Protein AF-A0A535L1F4-F1 (afdb_monomer_lite)

pLDDT: mean 88.16, std 8.14, range [55.38, 98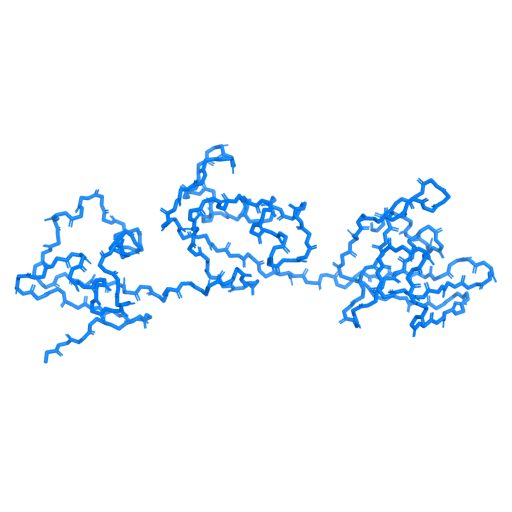.06]

Foldseek 3Di:
DDFLAAQDKDFDAPPDFLLNNCCRHPVGSVLSLLQCVQAVNPDRRDDDGRDITHRHHAWDPAQEAQTKHFDAPPDALLNNCCRHPVGSVCSCVQCVDPVNCVQQPDDSRRDDGSGITHRHHLPQPWDKWFQQAQAFWFKFLDLDPPGDTPGTGHGGDIATARDWDQDDQDPNQRTWGQHPVNIIIQLVRTPCNPD

Sequence (195 aa):
MAQATPGSNYTVQQGDTLSGIAQQAYGDGNQWQVIANANHISDPNVIQTGQVLFIPVLSSASPTPGSNYTVQQGDTLSGIAQKAYGDGNQWQRIYNYPHNKQVIGPDPNHIHPGEVLYIPPITQTNKNCTVTSPIGLNARAAATSQSAKVNSFSPGTVLSFFEVAIGENVQGNPRWGHSSQGYYFWLGGTDHPNG

Structure (mmCIF, N/CA/C/O backbone):
data_AF-A0A535L1F4-F1
#
_entry.id   AF-A0A535L1F4-F1
#
loop_
_atom_site.group_PDB
_atom_site.id
_atom_site.type_symbol
_atom_site.label_atom_id
_atom_site.label_alt_id
_atom_site.label_comp_id
_atom_site.label_asym_id
_atom_site.label_entity_id
_atom_site.label_seq_id
_atom_site.pdbx_PDB_ins_code
_atom_site.Cartn_x
_atom_site.Cartn_y
_atom_site.Cartn_z
_atom_site.occupancy
_atom_site.B_iso_or_equiv
_atom_site.auth_seq_id
_atom_site.auth_comp_id
_atom_site.auth_asym_id
_atom_site.auth_atom_id
_atom_site.pdbx_PDB_model_num
ATOM 1 N N . MET A 1 1 ? -5.009 -10.081 36.881 1.00 55.38 1 MET A N 1
ATOM 2 C CA . MET A 1 1 ? -6.066 -9.490 36.031 1.00 55.38 1 MET A CA 1
ATOM 3 C C . MET A 1 1 ? -5.671 -9.780 34.596 1.00 55.38 1 MET A C 1
ATOM 5 O O . MET A 1 1 ? -4.477 -9.696 34.321 1.00 55.38 1 MET A O 1
ATOM 9 N N . ALA A 1 2 ? -6.591 -10.221 33.736 1.00 67.62 2 ALA A N 1
ATOM 10 C CA . ALA A 1 2 ? -6.258 -10.419 32.325 1.00 67.62 2 ALA A CA 1
ATOM 11 C C . ALA A 1 2 ? -5.814 -9.067 31.748 1.00 67.62 2 ALA A C 1
ATOM 13 O O . ALA A 1 2 ? -6.408 -8.045 32.089 1.00 67.62 2 ALA A O 1
ATOM 14 N N . GLN A 1 3 ? -4.739 -9.035 30.963 1.00 81.31 3 GLN A N 1
ATOM 15 C CA . GLN A 1 3 ? -4.307 -7.806 30.303 1.00 81.31 3 GLN A CA 1
ATOM 16 C C . GLN A 1 3 ? -4.810 -7.782 28.869 1.00 81.31 3 GLN A C 1
ATOM 18 O O . GLN A 1 3 ? -4.759 -8.798 28.179 1.00 81.31 3 GLN A O 1
ATOM 23 N N . ALA A 1 4 ? -5.291 -6.622 28.429 1.00 89.19 4 ALA A N 1
ATOM 24 C CA . ALA A 1 4 ? -5.557 -6.391 27.022 1.00 89.19 4 ALA A CA 1
ATOM 25 C C . ALA A 1 4 ? -4.209 -6.326 26.299 1.00 89.19 4 ALA A C 1
ATOM 27 O O . ALA A 1 4 ? -3.405 -5.432 26.554 1.00 89.19 4 ALA A O 1
ATOM 28 N N . THR A 1 5 ? -3.925 -7.315 25.455 1.00 90.19 5 THR A N 1
ATOM 29 C CA . THR A 1 5 ? -2.664 -7.410 24.714 1.00 90.19 5 THR A CA 1
ATOM 30 C C . THR A 1 5 ? -2.969 -7.466 23.221 1.00 90.19 5 THR A C 1
ATOM 32 O O . THR A 1 5 ? -3.808 -8.275 22.817 1.00 90.19 5 THR A O 1
ATOM 35 N N . PRO A 1 6 ? -2.304 -6.642 22.394 1.00 88.25 6 PRO A N 1
ATOM 36 C CA . PRO A 1 6 ? -2.474 -6.690 20.948 1.00 88.25 6 PRO A CA 1
ATOM 37 C C . PRO A 1 6 ? -2.226 -8.099 20.386 1.00 88.25 6 PRO A C 1
ATOM 39 O O . PRO A 1 6 ? -1.276 -8.779 20.772 1.00 88.25 6 PRO A O 1
ATOM 42 N N . GLY A 1 7 ? -3.084 -8.538 19.469 1.00 84.50 7 GLY A N 1
ATOM 43 C CA . GLY A 1 7 ? -3.057 -9.867 18.853 1.00 84.50 7 GLY A CA 1
ATOM 44 C C . GLY A 1 7 ? -3.702 -10.983 19.680 1.00 84.50 7 GLY A C 1
ATOM 45 O O . GLY A 1 7 ? -3.540 -12.149 19.329 1.00 84.50 7 GLY A O 1
ATOM 46 N N . SER A 1 8 ? -4.410 -10.662 20.766 1.00 91.12 8 SER A N 1
ATOM 47 C CA . SER A 1 8 ? -5.000 -11.651 21.679 1.00 91.12 8 SER A CA 1
ATOM 48 C C . SER A 1 8 ? -6.475 -11.373 21.964 1.00 91.12 8 SER A C 1
ATOM 50 O O . SER A 1 8 ? -6.945 -10.245 21.847 1.00 91.12 8 SER A O 1
ATOM 52 N N . ASN A 1 9 ? -7.209 -12.409 22.375 1.00 93.50 9 ASN A N 1
ATOM 53 C CA . ASN A 1 9 ? -8.563 -12.246 22.895 1.00 93.50 9 ASN A CA 1
ATOM 54 C C . ASN A 1 9 ? -8.526 -11.750 24.345 1.00 93.50 9 ASN A C 1
ATOM 56 O O . ASN A 1 9 ? -7.728 -12.225 25.154 1.00 93.50 9 ASN A O 1
ATOM 60 N N . TYR A 1 10 ? -9.429 -10.838 24.674 1.00 95.44 10 TYR A N 1
ATOM 61 C CA . TYR A 1 10 ? -9.587 -10.225 25.981 1.00 95.44 10 TYR A CA 1
ATOM 62 C C . TYR A 1 10 ? -11.027 -10.376 26.464 1.00 95.44 10 TYR A C 1
ATOM 64 O O . TYR A 1 10 ? -11.964 -10.056 25.738 1.00 95.44 10 TYR A O 1
ATOM 72 N N . THR A 1 11 ? -11.212 -10.848 27.694 1.00 95.62 11 THR A N 1
ATOM 73 C CA . THR A 1 11 ? -12.536 -10.930 28.317 1.00 95.62 11 THR A CA 1
ATOM 74 C C . THR A 1 11 ? -12.807 -9.658 29.108 1.00 95.62 11 THR A C 1
ATOM 76 O O . THR A 1 11 ? -12.112 -9.394 30.088 1.00 95.62 11 THR A O 1
ATOM 79 N N . VAL A 1 12 ? -13.839 -8.918 28.705 1.00 94.56 12 VAL A N 1
ATOM 80 C CA . VAL A 1 12 ? -14.287 -7.670 29.336 1.00 94.56 12 VAL A CA 1
ATOM 81 C C . VAL A 1 12 ? -14.568 -7.897 30.821 1.00 94.56 12 VAL A C 1
ATOM 83 O O . VAL A 1 12 ? -15.318 -8.803 31.202 1.00 94.56 12 VAL A O 1
ATOM 86 N N . GLN A 1 13 ? -13.966 -7.066 31.661 1.00 93.31 13 GLN A N 1
ATOM 87 C CA . GLN A 1 13 ? -14.118 -7.055 33.108 1.00 93.31 13 GLN A CA 1
ATOM 88 C C . GLN A 1 13 ? -15.115 -5.976 33.552 1.00 93.31 13 GLN A C 1
ATOM 90 O O . GLN A 1 13 ? -15.512 -5.089 32.795 1.00 93.31 13 GLN A O 1
ATOM 95 N N . GLN A 1 14 ? -15.562 -6.062 34.806 1.00 92.38 14 GLN A N 1
ATOM 96 C CA . GLN A 1 14 ? -16.494 -5.084 35.359 1.00 92.38 14 GLN A CA 1
ATOM 97 C C . GLN A 1 14 ? -15.851 -3.690 35.401 1.00 92.38 14 GLN A C 1
ATOM 99 O O . GLN A 1 14 ? -14.837 -3.498 36.066 1.00 92.38 14 GLN A O 1
ATOM 104 N N . GLY A 1 15 ? -16.496 -2.718 34.750 1.00 89.56 15 GLY A N 1
ATOM 105 C CA . GLY A 1 15 ? -16.037 -1.325 34.698 1.00 89.56 15 GLY A CA 1
ATOM 106 C C . GLY A 1 15 ? -15.149 -0.990 33.497 1.00 89.56 15 GLY A C 1
ATOM 107 O O . GLY A 1 15 ? -14.750 0.166 33.359 1.00 89.56 15 GLY A O 1
ATOM 108 N N . ASP A 1 16 ? -14.870 -1.957 32.623 1.00 92.81 16 ASP A N 1
ATOM 109 C CA . ASP A 1 16 ? -14.128 -1.702 31.395 1.00 92.81 16 ASP A CA 1
ATOM 110 C C . ASP A 1 16 ? -14.903 -0.813 30.421 1.00 92.81 16 ASP A C 1
ATOM 112 O O . ASP A 1 16 ? -16.129 -0.841 30.316 1.00 92.81 16 ASP A O 1
ATOM 116 N N . THR A 1 17 ? -14.136 -0.062 29.640 1.00 93.44 17 THR A N 1
ATOM 117 C CA . THR A 1 17 ? -14.601 0.685 28.470 1.00 93.44 17 THR A CA 1
ATOM 118 C C . THR A 1 17 ? -13.686 0.349 27.299 1.00 93.44 17 THR A C 1
ATOM 120 O O . THR A 1 17 ? -12.516 0.024 27.508 1.00 93.44 17 THR A O 1
ATOM 123 N N . LEU A 1 18 ? -14.165 0.457 26.055 1.00 91.81 18 LEU A N 1
ATOM 124 C CA . LEU A 1 18 ? -13.303 0.219 24.889 1.00 91.81 18 LEU A CA 1
ATOM 125 C C . LEU A 1 18 ? -12.084 1.154 24.867 1.00 91.81 18 LEU A C 1
ATOM 127 O O . LEU A 1 18 ? -11.001 0.729 24.473 1.00 91.81 18 LEU A O 1
ATOM 131 N N . SER A 1 19 ? -12.234 2.399 25.327 1.00 92.50 19 SER A N 1
ATOM 132 C CA . SER A 1 19 ? -11.128 3.354 25.467 1.00 92.50 19 SER A CA 1
ATOM 133 C C . SER A 1 19 ? -10.155 2.977 26.579 1.00 92.50 19 SER A C 1
ATOM 135 O O . SER A 1 19 ? -8.950 3.085 26.375 1.00 92.50 19 SER A O 1
ATOM 137 N N . GLY A 1 20 ? -10.632 2.466 27.716 1.00 94.00 20 GLY A N 1
ATOM 138 C CA . GLY A 1 20 ? -9.765 1.923 28.766 1.00 94.00 20 GLY A CA 1
ATOM 139 C C . GLY A 1 20 ? -8.969 0.703 28.294 1.00 94.00 20 GLY A C 1
ATOM 140 O O . GLY A 1 20 ? -7.757 0.633 28.500 1.00 94.00 20 GLY A O 1
ATOM 141 N N . ILE A 1 21 ? -9.627 -0.214 27.583 1.00 94.00 21 ILE A N 1
ATOM 142 C CA . ILE A 1 21 ? -8.992 -1.402 26.997 1.00 94.00 21 ILE A CA 1
ATOM 143 C C . ILE A 1 21 ? -7.967 -0.987 25.930 1.00 94.00 21 ILE A C 1
ATOM 145 O O . ILE A 1 21 ? -6.850 -1.500 25.923 1.00 94.00 21 ILE A O 1
ATOM 149 N N . ALA A 1 22 ? -8.295 -0.026 25.062 1.00 91.19 22 ALA A N 1
ATOM 150 C CA . ALA A 1 22 ? -7.365 0.517 24.070 1.00 91.19 22 ALA A CA 1
ATOM 151 C C . ALA A 1 22 ? -6.163 1.213 24.718 1.00 91.19 22 ALA A C 1
ATOM 153 O O . ALA A 1 22 ? -5.024 0.976 24.322 1.00 91.19 22 ALA A O 1
ATOM 154 N N . GLN A 1 23 ? -6.393 2.010 25.762 1.00 92.38 23 GLN A N 1
ATOM 155 C CA . GLN A 1 23 ? -5.327 2.649 26.528 1.00 92.38 23 GLN A CA 1
ATOM 156 C C . GLN A 1 23 ? -4.383 1.606 27.135 1.00 92.38 23 GLN A C 1
ATOM 158 O O . GLN A 1 23 ? -3.169 1.799 27.120 1.00 92.38 23 GLN A O 1
ATOM 163 N N . GLN A 1 24 ? -4.923 0.495 27.638 1.00 93.88 24 GLN A N 1
ATOM 164 C CA . GLN A 1 24 ? -4.128 -0.599 28.186 1.00 93.88 24 GLN A CA 1
ATOM 165 C C . GLN A 1 24 ? -3.346 -1.353 27.103 1.00 93.88 24 GLN A C 1
ATOM 167 O O . GLN A 1 24 ? -2.162 -1.625 27.291 1.00 93.88 24 GLN A O 1
ATOM 172 N N . ALA A 1 25 ? -3.994 -1.696 25.989 1.00 91.38 25 ALA A N 1
ATOM 173 C CA . ALA A 1 25 ? -3.389 -2.501 24.932 1.00 91.38 25 ALA A CA 1
ATOM 174 C C . ALA A 1 25 ? -2.360 -1.725 24.105 1.00 91.38 25 ALA A C 1
ATOM 176 O O . ALA A 1 25 ? -1.362 -2.292 23.662 1.00 91.38 25 ALA A O 1
ATOM 177 N N . TYR A 1 26 ? -2.613 -0.438 23.875 1.00 85.12 26 TYR A N 1
ATOM 178 C CA . TYR A 1 26 ? -1.906 0.354 22.872 1.00 85.12 26 TYR A CA 1
ATOM 179 C C . TYR A 1 26 ? -1.214 1.595 23.428 1.00 85.12 26 TYR A C 1
ATOM 181 O O . TYR A 1 26 ? -0.446 2.233 22.712 1.00 85.12 26 TYR A O 1
ATOM 189 N N . GLY A 1 27 ? -1.495 1.975 24.675 1.00 84.12 27 GLY A N 1
ATOM 190 C CA . GLY A 1 27 ? -1.025 3.241 25.234 1.00 84.12 27 GLY A CA 1
ATOM 191 C C . GLY A 1 27 ? -1.796 4.472 24.740 1.00 84.12 27 GLY A C 1
ATOM 192 O O . GLY A 1 27 ? -1.441 5.581 25.132 1.00 84.12 27 GLY A O 1
ATOM 193 N N . ASP A 1 28 ? -2.856 4.296 23.943 1.00 82.00 28 ASP A N 1
ATOM 194 C CA . ASP A 1 28 ? -3.709 5.375 23.430 1.00 82.00 28 ASP A CA 1
ATOM 195 C C . ASP A 1 28 ? -5.188 4.963 23.454 1.00 82.00 28 ASP A C 1
ATOM 197 O O . ASP A 1 28 ? -5.644 4.132 22.664 1.00 82.00 28 ASP A O 1
ATOM 201 N N . GLY A 1 29 ? -5.953 5.563 24.365 1.00 85.69 29 GLY A N 1
ATOM 202 C CA . GLY A 1 29 ? -7.385 5.318 24.508 1.00 85.69 29 GLY A CA 1
ATOM 203 C C . GLY A 1 29 ? -8.222 5.737 23.300 1.00 85.69 29 GLY A C 1
ATOM 204 O O . GLY A 1 29 ? -9.341 5.248 23.164 1.00 85.69 29 GLY A O 1
ATOM 205 N N . ASN A 1 30 ? -7.701 6.577 22.396 1.00 82.62 30 ASN A N 1
ATOM 206 C CA . ASN A 1 30 ? -8.401 6.948 21.161 1.00 82.62 30 ASN A CA 1
ATOM 207 C C . ASN A 1 30 ? -8.452 5.798 20.148 1.00 82.62 30 ASN A C 1
ATOM 209 O O . ASN A 1 30 ? -9.304 5.797 19.269 1.00 82.62 30 ASN A O 1
ATOM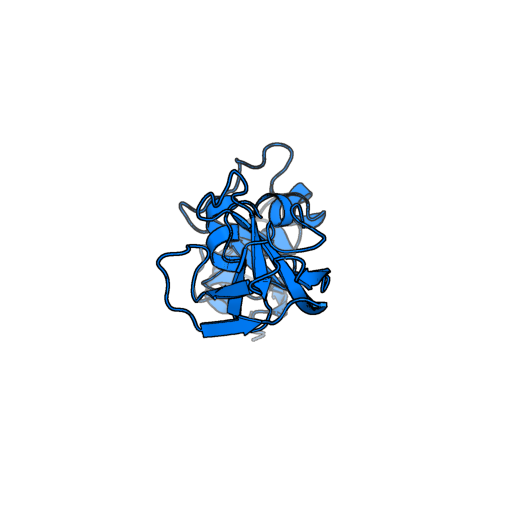 213 N N . GLN A 1 31 ? -7.624 4.766 20.315 1.00 84.62 31 GLN A N 1
ATOM 214 C CA . GLN A 1 31 ? -7.606 3.578 19.454 1.00 84.62 31 GLN A CA 1
ATOM 215 C C . GLN A 1 31 ? -8.754 2.594 19.750 1.00 84.62 31 GLN A C 1
ATOM 217 O O . GLN A 1 31 ? -8.764 1.463 19.261 1.00 84.62 31 GLN A O 1
ATOM 222 N N . TRP A 1 32 ? -9.745 3.003 20.545 1.00 88.25 32 TRP A N 1
ATOM 223 C CA . TRP A 1 32 ? -10.928 2.197 20.854 1.00 88.25 32 TRP A CA 1
ATOM 224 C C . TRP A 1 32 ? -11.705 1.788 19.598 1.00 88.25 32 TRP A C 1
ATOM 226 O O . TRP A 1 32 ? -12.260 0.690 19.555 1.00 88.25 32 TRP A O 1
ATOM 236 N N . GLN A 1 33 ? -11.695 2.629 18.558 1.00 84.00 33 GLN A N 1
ATOM 237 C CA . GLN A 1 33 ? -12.358 2.370 17.273 1.00 84.00 33 GLN A CA 1
ATOM 238 C C . GLN A 1 33 ? -11.790 1.128 16.586 1.00 84.00 33 GLN A C 1
ATOM 240 O O . GLN A 1 33 ? -12.532 0.356 15.987 1.00 84.00 33 GLN A O 1
ATOM 245 N N . VAL A 1 34 ? -10.484 0.892 16.729 1.00 82.69 34 VAL A N 1
ATOM 246 C CA . VAL A 1 34 ? -9.804 -0.279 16.166 1.00 82.69 34 VAL A CA 1
ATOM 247 C C . VAL A 1 34 ? -10.363 -1.560 16.792 1.00 82.69 34 VAL A C 1
ATOM 249 O O . VAL A 1 34 ? -10.652 -2.525 16.086 1.00 82.69 34 VAL A O 1
ATOM 252 N N . ILE A 1 35 ? -10.584 -1.554 18.111 1.00 87.81 35 ILE A N 1
ATOM 253 C CA . ILE A 1 35 ? -11.188 -2.682 18.834 1.00 87.81 35 ILE A CA 1
ATOM 254 C C . ILE A 1 35 ? -12.663 -2.829 18.4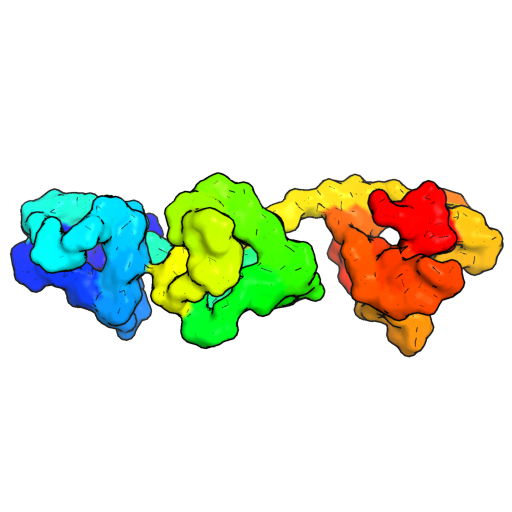49 1.00 87.81 35 ILE A C 1
ATOM 256 O O . ILE A 1 35 ? -13.105 -3.943 18.173 1.00 87.81 35 ILE A O 1
ATOM 260 N N . ALA A 1 36 ? -13.420 -1.729 18.392 1.00 88.38 36 ALA A N 1
ATOM 261 C CA . ALA A 1 36 ? -14.835 -1.757 18.022 1.00 88.38 36 ALA A CA 1
ATOM 262 C C . ALA A 1 36 ? -15.045 -2.372 16.630 1.00 88.38 36 ALA A C 1
ATOM 264 O O . ALA A 1 36 ? -15.815 -3.321 16.479 1.00 88.38 36 ALA A O 1
ATOM 265 N N . ASN A 1 37 ? -14.292 -1.892 15.638 1.00 81.94 37 ASN A N 1
ATOM 266 C CA . ASN A 1 37 ? -14.368 -2.347 14.253 1.00 81.94 37 ASN A CA 1
ATOM 267 C C . ASN A 1 37 ? -13.981 -3.823 14.116 1.00 81.94 37 ASN A C 1
ATOM 269 O O . ASN A 1 37 ? -14.701 -4.588 13.476 1.00 81.94 37 ASN A O 1
ATOM 273 N N . ALA A 1 38 ? -12.887 -4.242 14.764 1.00 82.62 38 ALA A N 1
ATOM 274 C CA . ALA A 1 38 ? -12.421 -5.629 14.725 1.00 82.62 38 ALA A CA 1
ATOM 275 C C . ALA A 1 38 ? -13.412 -6.625 15.352 1.00 82.62 38 ALA A C 1
ATOM 277 O O . ALA A 1 38 ? -13.375 -7.808 15.026 1.00 82.62 38 ALA A O 1
ATOM 278 N N . ASN A 1 39 ? -14.296 -6.151 16.234 1.00 87.44 39 ASN A N 1
ATOM 279 C CA . ASN A 1 39 ? -15.301 -6.965 16.921 1.00 87.44 39 ASN A CA 1
ATOM 280 C C . ASN A 1 39 ? -16.735 -6.686 16.452 1.00 87.44 39 ASN A C 1
ATOM 282 O O . ASN A 1 39 ? -17.678 -7.158 17.084 1.00 87.44 39 ASN A O 1
ATOM 286 N N . HIS A 1 40 ? -16.909 -5.926 15.365 1.00 83.69 40 HIS A N 1
ATOM 287 C CA . HIS A 1 40 ? -18.217 -5.550 14.817 1.00 83.69 40 HIS A CA 1
ATOM 288 C C . HIS A 1 40 ? -19.156 -4.886 15.843 1.00 83.69 40 HIS A C 1
ATOM 290 O O . HIS A 1 40 ? -20.367 -5.108 15.837 1.00 83.69 40 HIS A O 1
ATOM 296 N N . ILE A 1 41 ? -18.603 -4.060 16.732 1.00 85.06 41 ILE A N 1
ATOM 297 C CA . ILE A 1 41 ? -19.363 -3.343 17.759 1.00 85.06 41 ILE A CA 1
ATOM 298 C C . ILE A 1 41 ? -19.857 -2.022 17.175 1.00 85.06 41 ILE A C 1
ATOM 300 O O . ILE A 1 41 ? -19.068 -1.116 16.917 1.00 85.06 41 ILE A O 1
ATOM 304 N N . SER A 1 42 ? -21.170 -1.915 16.974 1.00 76.25 42 SER A N 1
ATOM 305 C CA . SER A 1 42 ? -21.803 -0.716 16.407 1.00 76.25 42 SER A CA 1
ATOM 306 C C . SER A 1 42 ? -21.993 0.410 17.428 1.00 76.25 42 SER A C 1
ATOM 308 O O . SER A 1 42 ? -21.911 1.577 17.058 1.00 76.25 42 SER A O 1
ATOM 310 N N . ASP A 1 43 ? -22.236 0.071 18.699 1.00 78.62 43 ASP A N 1
ATOM 311 C CA . ASP A 1 43 ? -22.313 1.039 19.797 1.00 78.62 43 ASP A CA 1
ATOM 312 C C . ASP A 1 43 ? -21.165 0.797 20.794 1.00 78.62 43 ASP A C 1
ATOM 314 O O . ASP A 1 43 ? -21.179 -0.196 21.530 1.00 78.62 43 ASP A O 1
ATOM 318 N N . PRO A 1 44 ? -20.153 1.680 20.836 1.00 65.00 44 PRO A N 1
ATOM 319 C CA . PRO A 1 44 ? -18.971 1.501 21.672 1.00 65.00 44 PRO A CA 1
ATOM 320 C C . PRO A 1 44 ? -19.239 1.602 23.177 1.00 65.00 44 PRO A C 1
ATOM 322 O O . PRO A 1 44 ? -18.382 1.206 23.970 1.00 65.00 44 PRO A O 1
ATOM 325 N N . ASN A 1 45 ? -20.412 2.098 23.585 1.00 76.38 45 ASN A N 1
ATOM 326 C CA . ASN A 1 45 ? -20.800 2.171 24.993 1.00 76.38 45 ASN A CA 1
ATOM 327 C C . ASN A 1 45 ? -21.411 0.860 25.518 1.00 76.38 45 ASN A C 1
ATOM 329 O O . ASN A 1 45 ? -21.767 0.784 26.692 1.00 76.38 45 ASN A O 1
ATOM 333 N N . VAL A 1 46 ? -21.549 -0.168 24.671 1.00 75.81 46 VAL A N 1
ATOM 334 C CA . VAL A 1 46 ? -22.331 -1.381 24.968 1.00 75.81 46 VAL A CA 1
ATOM 335 C C . VAL A 1 46 ? -21.447 -2.633 24.987 1.00 75.81 46 VAL A C 1
ATOM 337 O O . VAL A 1 46 ? -21.825 -3.683 24.473 1.00 75.81 46 VAL A O 1
ATOM 340 N N . ILE A 1 47 ? -20.257 -2.554 25.590 1.00 87.50 47 ILE A N 1
ATOM 341 C CA . ILE A 1 47 ? -19.517 -3.777 25.938 1.00 87.50 47 ILE A CA 1
ATOM 342 C C . ILE A 1 47 ? -20.040 -4.354 27.254 1.00 87.50 47 ILE A C 1
ATOM 344 O O . ILE A 1 47 ? -20.308 -3.620 28.205 1.00 87.50 47 ILE A O 1
ATOM 348 N N . GLN A 1 48 ? -20.216 -5.673 27.309 1.00 89.81 48 GLN A N 1
ATOM 349 C CA . GLN A 1 48 ? -20.760 -6.360 28.483 1.00 89.81 48 GLN A CA 1
ATOM 350 C C . GLN A 1 48 ? -19.674 -7.142 29.215 1.00 89.81 48 GLN A C 1
ATOM 352 O O . GLN A 1 48 ? -18.843 -7.798 28.590 1.00 89.81 48 GLN A O 1
ATOM 357 N N . THR A 1 49 ? -19.706 -7.134 30.548 1.00 92.38 49 THR A N 1
ATOM 358 C CA . THR A 1 49 ? -18.828 -7.981 31.367 1.00 92.38 49 THR A CA 1
ATOM 359 C C . THR A 1 49 ? -18.934 -9.443 30.926 1.00 92.38 49 THR A C 1
ATOM 361 O O . THR A 1 49 ? -20.032 -9.988 30.825 1.00 92.38 49 THR A O 1
ATOM 364 N N . GLY A 1 50 ? -17.794 -10.088 30.679 1.00 91.44 50 GLY A N 1
ATOM 365 C CA . GLY A 1 50 ? -17.715 -11.461 30.173 1.00 91.44 50 GLY A CA 1
ATOM 366 C C . GLY A 1 50 ? -17.694 -11.584 28.645 1.00 91.44 50 GLY A C 1
ATOM 367 O O . GLY A 1 50 ? -17.397 -12.666 28.141 1.00 91.44 50 GLY A O 1
ATOM 368 N N . GLN A 1 51 ? -17.946 -10.504 27.900 1.00 93.31 51 GLN A N 1
ATOM 369 C CA . GLN A 1 51 ? -17.780 -10.479 26.446 1.00 93.31 51 GLN A CA 1
ATOM 370 C C . GLN A 1 51 ? -16.309 -10.695 26.078 1.00 93.31 51 GLN A C 1
ATOM 372 O O . GLN A 1 51 ? -15.417 -10.108 26.686 1.00 93.31 51 GLN A O 1
ATOM 377 N N . VAL A 1 52 ? -16.049 -11.527 25.070 1.00 93.88 52 VAL A N 1
ATOM 378 C CA . VAL A 1 52 ? -14.697 -11.736 24.540 1.00 93.88 52 VAL A CA 1
ATOM 379 C C . VAL A 1 52 ? -14.495 -10.825 23.335 1.00 93.88 52 VAL A C 1
ATOM 381 O O . VAL A 1 52 ? -15.258 -10.893 22.375 1.00 93.88 52 VAL A O 1
ATOM 384 N N . LEU A 1 53 ? -13.468 -9.984 23.399 1.00 93.75 53 LEU A N 1
ATOM 385 C CA . LEU A 1 53 ? -13.047 -9.072 22.345 1.00 93.75 53 LEU A CA 1
ATOM 386 C C . LEU A 1 53 ? -11.705 -9.525 21.784 1.00 93.75 53 LEU A C 1
ATOM 388 O O . LEU A 1 53 ? -10.757 -9.733 22.536 1.00 93.75 53 LEU A O 1
ATOM 392 N N . PHE A 1 54 ? -11.585 -9.623 20.469 1.00 91.44 54 PHE A N 1
ATOM 393 C CA . PHE A 1 54 ? -10.289 -9.689 19.815 1.00 91.44 54 PHE A CA 1
ATOM 394 C C . PHE A 1 54 ? -9.618 -8.314 19.881 1.00 91.44 54 PHE A C 1
ATOM 396 O O . PHE A 1 54 ? -10.175 -7.324 19.407 1.00 91.44 54 PHE A O 1
ATOM 403 N N . ILE A 1 55 ? -8.427 -8.233 20.469 1.00 92.44 55 ILE A N 1
ATOM 404 C CA . ILE A 1 55 ? -7.625 -7.009 20.510 1.00 92.44 55 ILE A CA 1
ATOM 405 C C . ILE A 1 55 ? -6.668 -7.055 19.316 1.00 92.44 55 ILE A C 1
ATOM 407 O O . ILE A 1 55 ? -5.699 -7.814 19.356 1.00 92.44 55 ILE A O 1
ATOM 411 N N . PRO A 1 56 ? -6.921 -6.318 18.223 1.00 82.12 56 PRO A N 1
ATOM 412 C CA . PRO A 1 56 ? -6.059 -6.361 17.047 1.00 82.12 56 PRO A CA 1
ATOM 413 C C . PRO A 1 56 ? -4.655 -5.822 17.345 1.00 82.12 56 PRO A C 1
ATOM 415 O O . PRO A 1 56 ? -4.445 -5.005 18.234 1.00 82.12 56 PRO A O 1
ATOM 418 N N . VAL A 1 57 ? -3.655 -6.267 16.587 1.00 82.00 57 VAL A N 1
ATOM 419 C CA . VAL A 1 57 ? -2.347 -5.601 16.610 1.00 82.00 57 VAL A CA 1
ATOM 420 C C . VAL A 1 57 ? -2.503 -4.245 15.933 1.00 82.00 57 VAL A C 1
ATOM 422 O O . VAL A 1 57 ? -3.005 -4.196 14.809 1.00 82.00 57 VAL A O 1
ATOM 425 N N . LEU A 1 58 ? -2.086 -3.159 16.599 1.00 73.44 58 LEU A N 1
ATOM 426 C CA . LEU A 1 58 ? -1.994 -1.878 15.911 1.00 73.44 58 LEU A CA 1
ATOM 427 C C . LEU A 1 58 ? -1.019 -2.018 14.760 1.00 73.44 58 LEU A C 1
ATOM 429 O O . LEU A 1 58 ? 0.139 -2.412 14.906 1.00 73.44 58 LEU A O 1
ATOM 433 N N . SER A 1 59 ? -1.544 -1.687 13.604 1.00 64.94 59 SER A N 1
ATOM 434 C CA . SER A 1 59 ? -0.807 -1.610 12.379 1.00 64.94 59 SER A CA 1
ATOM 435 C C . SER A 1 59 ? 0.427 -0.720 12.496 1.00 64.94 59 SER A C 1
ATOM 437 O O . SER A 1 59 ? 0.420 0.298 13.185 1.00 64.94 59 SER A O 1
ATOM 439 N N . SER A 1 60 ? 1.478 -1.085 11.774 1.00 58.28 60 SER A N 1
ATOM 440 C CA . SER A 1 60 ? 2.764 -0.391 11.757 1.00 58.28 60 SER A CA 1
ATOM 441 C C . SER A 1 60 ? 2.625 1.105 11.429 1.00 58.28 60 SER A C 1
ATOM 443 O O . SER A 1 60 ? 1.809 1.488 10.595 1.00 58.28 60 SER A O 1
ATOM 445 N N . ALA A 1 61 ? 3.495 1.944 12.009 1.00 66.81 61 ALA A N 1
ATOM 446 C CA . ALA A 1 61 ? 3.562 3.388 11.727 1.00 66.81 61 ALA A CA 1
ATOM 447 C C . ALA A 1 61 ? 3.768 3.723 10.233 1.00 66.81 61 ALA A C 1
ATOM 449 O O . ALA A 1 61 ? 3.486 4.839 9.799 1.00 66.81 61 ALA A O 1
ATOM 450 N N . SER A 1 62 ? 4.238 2.753 9.442 1.00 77.81 62 SER A N 1
ATOM 451 C CA . SER A 1 62 ? 4.337 2.841 7.989 1.00 77.81 62 SER A CA 1
ATOM 452 C C . SER A 1 62 ? 3.581 1.675 7.341 1.00 77.81 62 SER A C 1
ATOM 454 O O . SER A 1 62 ? 3.756 0.531 7.776 1.00 77.81 62 SER A O 1
ATOM 456 N N . PRO A 1 63 ? 2.757 1.917 6.310 1.00 89.56 63 PRO A N 1
ATOM 457 C CA . PRO A 1 63 ? 2.009 0.856 5.650 1.00 89.56 63 PRO A CA 1
ATOM 458 C C . PRO A 1 63 ? 2.981 -0.142 5.018 1.00 89.56 63 PRO A C 1
ATOM 460 O O . PRO A 1 63 ? 3.863 0.232 4.251 1.00 89.56 63 PRO A O 1
ATOM 463 N N . THR A 1 64 ? 2.837 -1.417 5.375 1.00 88.00 64 THR A N 1
ATOM 464 C CA . THR A 1 64 ? 3.746 -2.488 4.949 1.00 88.00 64 THR A CA 1
ATOM 465 C C . THR A 1 64 ? 2.961 -3.536 4.163 1.00 88.00 64 THR A C 1
ATOM 467 O O . THR A 1 64 ? 1.942 -4.013 4.668 1.00 88.00 64 THR A O 1
ATOM 470 N N . PRO A 1 65 ? 3.405 -3.928 2.954 1.00 89.19 65 PRO A N 1
ATOM 471 C CA . PRO A 1 65 ? 2.768 -5.000 2.195 1.00 89.19 65 PRO A CA 1
ATOM 472 C C . PRO A 1 65 ? 2.645 -6.293 3.012 1.00 89.19 65 PRO A C 1
ATOM 474 O O . PRO A 1 65 ? 3.625 -6.776 3.571 1.00 89.19 65 PRO A O 1
ATOM 477 N N . GLY A 1 66 ? 1.447 -6.873 3.046 1.00 85.88 66 GLY A N 1
ATOM 478 C CA . GLY A 1 66 ? 1.133 -8.086 3.805 1.00 85.88 66 GLY A CA 1
ATOM 479 C C . GLY A 1 66 ? 0.580 -7.843 5.211 1.00 85.88 66 GLY A C 1
ATOM 480 O O . GLY A 1 66 ? 0.167 -8.809 5.851 1.00 85.88 66 GLY A O 1
ATOM 481 N N . SER A 1 67 ? 0.519 -6.592 5.668 1.00 86.44 67 SER A N 1
ATOM 482 C CA . SER A 1 67 ? 0.069 -6.227 7.015 1.00 86.44 67 SER A CA 1
ATOM 483 C C . SER A 1 67 ? -1.177 -5.346 6.983 1.00 86.44 67 SER A C 1
ATOM 485 O O . SER A 1 67 ? -1.473 -4.692 5.985 1.00 86.44 67 SER A O 1
ATOM 487 N N . ASN A 1 68 ? -1.897 -5.289 8.103 1.00 87.50 68 ASN A N 1
ATOM 488 C CA . ASN A 1 68 ? -2.890 -4.240 8.318 1.00 87.50 68 ASN A CA 1
ATOM 489 C C . ASN A 1 68 ? -2.191 -2.884 8.510 1.00 87.50 68 ASN A C 1
ATOM 491 O O . ASN A 1 68 ? -1.068 -2.832 9.017 1.00 87.50 68 ASN A O 1
ATOM 495 N N . TYR A 1 69 ? -2.859 -1.815 8.079 1.00 89.00 69 TYR A N 1
ATOM 496 C CA . TYR A 1 69 ? -2.506 -0.409 8.238 1.00 89.00 69 TYR A CA 1
ATOM 497 C C . TYR A 1 69 ? -3.673 0.363 8.845 1.00 89.00 69 TYR A C 1
ATOM 499 O O . TYR A 1 69 ? -4.799 0.232 8.380 1.00 89.00 69 TYR A O 1
ATOM 507 N N . THR A 1 70 ? -3.406 1.187 9.856 1.00 86.00 70 THR A N 1
ATOM 508 C CA . THR A 1 70 ? -4.413 2.065 10.450 1.00 86.00 70 THR A CA 1
ATOM 509 C C . THR A 1 70 ? -4.237 3.439 9.831 1.00 86.00 70 THR A C 1
ATOM 511 O O . THR A 1 70 ? -3.192 4.063 10.029 1.00 86.00 70 THR A O 1
ATOM 514 N N . VAL A 1 71 ? -5.242 3.893 9.088 1.00 87.44 71 VAL A N 1
ATOM 515 C CA . VAL A 1 71 ? -5.250 5.192 8.409 1.00 87.44 71 VAL A CA 1
ATOM 516 C C . VAL A 1 71 ? -4.980 6.296 9.428 1.00 87.44 71 VAL A C 1
ATOM 518 O O . VAL A 1 71 ? -5.612 6.352 10.485 1.00 87.44 71 VAL A O 1
ATOM 521 N N . GLN A 1 72 ? -4.023 7.165 9.121 1.00 83.12 72 GLN A N 1
ATOM 522 C CA . GLN A 1 72 ? -3.659 8.313 9.943 1.00 83.12 72 GLN A CA 1
ATOM 523 C C . GLN A 1 72 ? -4.301 9.595 9.402 1.00 83.12 72 GLN A C 1
ATOM 525 O O . GLN A 1 72 ? -4.791 9.663 8.272 1.00 83.12 72 GLN A O 1
ATOM 530 N N . GLN A 1 73 ? -4.289 10.655 10.212 1.00 80.62 73 GLN A N 1
ATOM 531 C CA . GLN A 1 73 ? -4.769 11.963 9.776 1.00 80.62 73 GLN A CA 1
ATOM 532 C C . GLN A 1 73 ? -3.973 12.471 8.563 1.00 80.62 73 GLN A C 1
ATOM 534 O O . GLN A 1 73 ? -2.753 12.601 8.619 1.00 80.62 73 GLN A O 1
ATOM 539 N N . GLY A 1 74 ? -4.685 12.792 7.479 1.00 82.50 74 GLY A N 1
ATOM 540 C CA . GLY A 1 74 ? -4.097 13.319 6.243 1.00 82.50 74 GLY A CA 1
ATOM 541 C C . GLY A 1 74 ? -3.603 12.258 5.256 1.00 82.50 74 GLY A C 1
ATOM 542 O O . GLY A 1 74 ? -3.068 12.621 4.208 1.00 82.50 74 GLY A O 1
ATOM 543 N N . ASP A 1 75 ? -3.782 10.969 5.549 1.00 93.00 75 ASP A N 1
ATOM 544 C CA . ASP A 1 75 ? -3.506 9.929 4.565 1.00 93.00 75 ASP A CA 1
ATOM 545 C C . ASP A 1 75 ? -4.482 9.979 3.382 1.00 93.00 75 ASP A C 1
ATOM 547 O O . ASP A 1 75 ? -5.639 10.384 3.484 1.00 93.00 75 ASP A O 1
ATOM 551 N N . THR A 1 76 ? -3.993 9.498 2.244 1.00 96.25 76 THR A N 1
ATOM 552 C CA . THR A 1 76 ? -4.775 9.178 1.047 1.00 96.25 76 THR A CA 1
ATOM 553 C C . THR A 1 76 ? -4.397 7.770 0.602 1.00 96.25 76 THR A C 1
ATOM 555 O O . THR A 1 76 ? -3.280 7.324 0.875 1.00 96.25 76 THR A O 1
ATOM 558 N N . LEU A 1 77 ? -5.265 7.059 -0.125 1.00 96.44 77 LEU A N 1
ATOM 559 C CA . LEU A 1 77 ? -4.909 5.723 -0.626 1.00 96.44 77 LEU A CA 1
ATOM 560 C C . LEU A 1 77 ? -3.657 5.744 -1.517 1.00 96.44 77 LEU A C 1
ATOM 562 O O . LEU A 1 77 ? -2.854 4.817 -1.460 1.00 96.44 77 LEU A O 1
ATOM 566 N N . SER A 1 78 ? -3.457 6.805 -2.306 1.00 93.56 78 SER A N 1
ATOM 567 C CA . SER A 1 78 ? -2.248 6.996 -3.116 1.00 93.56 78 SER A CA 1
ATOM 568 C C . SER A 1 78 ? -1.018 7.309 -2.269 1.00 93.56 78 SER A C 1
ATOM 570 O O . SER A 1 78 ? 0.049 6.771 -2.541 1.00 93.56 78 SER A O 1
ATOM 572 N N . GLY A 1 79 ? -1.145 8.098 -1.200 1.00 92.88 79 GLY A N 1
ATOM 573 C CA . GLY A 1 79 ? -0.060 8.318 -0.242 1.00 92.88 79 GLY A CA 1
ATOM 574 C C . GLY A 1 79 ? 0.334 7.039 0.500 1.00 92.88 79 GLY A C 1
ATOM 575 O O . GLY A 1 79 ? 1.521 6.745 0.643 1.00 92.88 79 GLY A O 1
ATOM 576 N N . ILE A 1 80 ? -0.650 6.240 0.917 1.00 93.88 80 ILE A N 1
ATOM 577 C CA . ILE A 1 80 ? -0.430 4.932 1.547 1.00 93.88 80 ILE A CA 1
ATOM 578 C C . ILE A 1 80 ? 0.240 3.980 0.550 1.00 93.88 80 ILE A C 1
ATOM 580 O O . ILE A 1 80 ? 1.236 3.348 0.894 1.00 93.88 80 ILE A O 1
ATOM 584 N N . ALA A 1 81 ? -0.240 3.917 -0.694 1.00 92.25 81 ALA A N 1
ATOM 585 C CA . ALA A 1 81 ? 0.359 3.101 -1.749 1.00 92.25 81 ALA A CA 1
ATOM 586 C C . ALA A 1 81 ? 1.793 3.533 -2.085 1.00 92.25 81 ALA A C 1
ATOM 588 O O . ALA A 1 81 ? 2.672 2.686 -2.208 1.00 92.25 81 ALA A O 1
ATOM 589 N N . GLN A 1 82 ? 2.064 4.838 -2.141 1.00 86.19 82 GLN A N 1
ATOM 590 C CA . GLN A 1 82 ? 3.410 5.368 -2.343 1.00 86.19 82 GLN A CA 1
ATOM 591 C C . GLN A 1 82 ? 4.358 4.934 -1.218 1.00 86.19 82 GLN A C 1
ATOM 593 O O . GLN A 1 82 ? 5.487 4.536 -1.493 1.00 86.19 82 GLN A O 1
ATOM 598 N N . LYS A 1 83 ? 3.907 4.984 0.042 1.00 86.25 83 LYS A N 1
ATOM 599 C CA . LYS A 1 83 ? 4.696 4.544 1.206 1.00 86.25 83 LYS A CA 1
ATOM 600 C C . LYS A 1 83 ? 4.900 3.021 1.227 1.00 86.25 83 LYS A C 1
ATOM 602 O O . LYS A 1 83 ? 5.995 2.569 1.540 1.00 86.25 83 LYS A O 1
ATOM 607 N N . ALA A 1 84 ? 3.865 2.245 0.897 1.00 88.75 84 ALA A N 1
ATOM 608 C CA . ALA A 1 84 ? 3.884 0.783 0.980 1.00 88.75 84 ALA A CA 1
ATOM 609 C C . ALA A 1 84 ? 4.587 0.107 -0.200 1.00 88.75 84 ALA A C 1
ATOM 611 O O . ALA A 1 84 ? 5.256 -0.911 -0.028 1.00 88.75 84 ALA A O 1
ATOM 612 N N . TYR A 1 85 ? 4.393 0.646 -1.400 1.00 81.12 85 TYR A N 1
ATOM 613 C CA . TYR A 1 85 ? 4.790 0.018 -2.658 1.00 81.12 85 TYR A CA 1
ATOM 614 C C . TYR A 1 85 ? 5.815 0.835 -3.441 1.00 81.12 85 TYR A C 1
ATOM 616 O O . TYR A 1 85 ? 6.352 0.334 -4.417 1.00 81.12 85 TYR A O 1
ATOM 624 N N . GLY A 1 86 ? 6.089 2.083 -3.050 1.00 75.06 86 GLY A N 1
ATOM 625 C CA . GLY A 1 86 ? 6.934 2.984 -3.836 1.00 75.06 86 GLY A CA 1
ATOM 626 C C . GLY A 1 86 ? 6.229 3.601 -5.049 1.00 75.06 86 GLY A C 1
ATOM 627 O O . GLY A 1 86 ? 6.845 4.402 -5.750 1.00 75.06 86 GLY A O 1
ATOM 628 N N . ASP A 1 87 ? 4.945 3.296 -5.264 1.00 75.81 87 ASP A N 1
ATOM 629 C CA . ASP A 1 87 ? 4.134 3.817 -6.366 1.00 75.81 87 ASP A CA 1
ATOM 630 C C . ASP A 1 87 ? 2.716 4.159 -5.890 1.00 75.81 87 ASP A C 1
ATOM 632 O O . ASP A 1 87 ? 1.900 3.286 -5.580 1.00 75.81 87 ASP A O 1
ATOM 636 N N . GLY A 1 88 ? 2.398 5.453 -5.858 1.00 80.69 88 GLY A N 1
ATOM 637 C CA . GLY A 1 88 ? 1.068 5.943 -5.504 1.00 80.69 88 GLY A CA 1
ATOM 638 C C . GLY A 1 88 ? -0.042 5.500 -6.461 1.00 80.69 88 GLY A C 1
ATOM 639 O O . GLY A 1 88 ? -1.208 5.496 -6.063 1.00 80.69 88 GLY A O 1
ATOM 640 N N . ASN A 1 89 ? 0.283 5.063 -7.683 1.00 81.69 89 ASN A N 1
ATOM 641 C CA . ASN A 1 89 ? -0.686 4.502 -8.632 1.00 81.69 89 ASN A CA 1
ATOM 642 C C . ASN A 1 89 ? -1.126 3.077 -8.272 1.00 81.69 89 ASN A C 1
ATOM 644 O O . ASN A 1 89 ? -1.989 2.524 -8.943 1.00 81.69 89 ASN A O 1
ATOM 648 N N . GLN A 1 90 ? -0.571 2.481 -7.215 1.00 85.81 90 GLN A N 1
ATOM 649 C CA . GLN A 1 90 ? -1.003 1.185 -6.687 1.00 85.81 90 GLN A CA 1
ATOM 650 C C . GLN A 1 90 ? -2.162 1.315 -5.684 1.00 85.81 90 GLN A C 1
ATOM 652 O O . GLN A 1 90 ? -2.543 0.335 -5.042 1.00 85.81 90 GLN A O 1
ATOM 657 N N . TRP A 1 91 ? -2.762 2.499 -5.526 1.00 92.69 91 TRP A N 1
ATOM 658 C CA . TRP A 1 91 ? -3.865 2.725 -4.586 1.00 92.69 91 TRP A CA 1
ATOM 659 C C . TRP A 1 91 ? -5.067 1.805 -4.841 1.00 92.69 91 TRP A C 1
ATOM 661 O O . TRP A 1 91 ? -5.705 1.346 -3.891 1.00 92.69 91 TRP A O 1
ATOM 671 N N . GLN A 1 92 ? -5.339 1.453 -6.104 1.00 93.06 92 GLN A N 1
ATOM 672 C CA . GLN A 1 92 ? -6.409 0.525 -6.478 1.00 93.06 92 GLN A CA 1
ATOM 673 C C . GLN A 1 92 ? -6.181 -0.867 -5.893 1.00 93.06 92 GLN A C 1
ATOM 675 O O . GLN A 1 92 ? -7.149 -1.587 -5.663 1.00 93.06 92 GLN A O 1
ATOM 680 N N . ARG A 1 93 ? -4.926 -1.263 -5.652 1.00 92.12 93 ARG A N 1
ATOM 681 C CA . ARG A 1 93 ? -4.590 -2.536 -5.005 1.00 92.12 93 ARG A CA 1
ATOM 682 C C . ARG A 1 93 ? -5.130 -2.568 -3.582 1.00 92.12 93 ARG A C 1
ATOM 684 O O . ARG A 1 93 ? -5.727 -3.562 -3.184 1.00 92.12 93 ARG A O 1
ATOM 691 N N . ILE A 1 94 ? -4.948 -1.467 -2.853 1.00 94.56 94 ILE A N 1
ATOM 692 C CA . ILE A 1 94 ? -5.464 -1.291 -1.495 1.00 94.56 94 ILE A CA 1
ATOM 693 C C . ILE A 1 94 ? -6.989 -1.226 -1.555 1.00 94.56 94 ILE A C 1
ATOM 695 O O . ILE A 1 94 ? -7.652 -2.032 -0.912 1.00 94.56 94 ILE A O 1
ATOM 699 N N . TYR A 1 95 ? -7.554 -0.336 -2.376 1.00 96.25 95 TYR A N 1
ATOM 700 C CA . TYR A 1 95 ? -9.004 -0.155 -2.465 1.00 96.25 95 TYR A CA 1
ATOM 701 C C . TYR A 1 95 ? -9.747 -1.438 -2.845 1.00 96.25 95 TYR A C 1
ATOM 703 O O . TYR A 1 95 ? -10.721 -1.793 -2.198 1.00 96.25 95 TYR A O 1
ATOM 711 N N . ASN A 1 96 ? -9.301 -2.151 -3.886 1.00 93.44 96 ASN A N 1
ATOM 712 C CA . ASN A 1 96 ? -10.022 -3.303 -4.433 1.00 93.44 96 ASN A CA 1
ATOM 713 C C . ASN A 1 96 ? -9.942 -4.566 -3.575 1.00 93.44 96 ASN A C 1
ATOM 715 O O . ASN A 1 96 ? -10.589 -5.558 -3.920 1.00 93.44 96 ASN A O 1
ATOM 719 N N . TYR A 1 97 ? -9.189 -4.553 -2.476 1.00 92.12 97 TYR A N 1
ATOM 720 C CA . TYR A 1 97 ? -9.180 -5.680 -1.561 1.00 92.12 97 TYR A CA 1
ATOM 721 C C . TYR A 1 97 ? -10.574 -5.855 -0.925 1.00 92.12 97 TYR A C 1
ATOM 723 O O . TYR A 1 97 ? -11.120 -4.871 -0.421 1.00 92.12 97 TYR A O 1
ATOM 731 N N . PRO A 1 98 ? -11.170 -7.067 -0.915 1.00 87.31 98 PRO A N 1
ATOM 732 C CA . PRO A 1 98 ? -12.563 -7.256 -0.498 1.00 87.31 98 PRO A CA 1
ATOM 733 C C . PRO A 1 98 ? -12.895 -6.681 0.882 1.00 87.31 98 PRO A C 1
ATOM 735 O O . PRO A 1 98 ? -13.926 -6.036 1.036 1.00 87.31 98 PRO A O 1
ATOM 738 N N . HIS A 1 99 ? -12.003 -6.859 1.862 1.00 84.38 99 HIS A N 1
ATOM 739 C CA . HIS A 1 99 ? -12.184 -6.295 3.201 1.00 84.38 99 HIS A CA 1
ATOM 740 C C . HIS A 1 99 ? -12.116 -4.760 3.197 1.00 84.38 99 HIS A C 1
ATOM 742 O O . HIS A 1 99 ? -12.964 -4.102 3.786 1.00 84.38 99 HIS A O 1
ATOM 748 N N . ASN A 1 100 ? -11.172 -4.175 2.458 1.00 93.38 100 ASN A N 1
ATOM 749 C CA . ASN A 1 100 ? -11.020 -2.723 2.399 1.00 93.38 100 ASN A CA 1
ATOM 750 C C . ASN A 1 100 ? -12.214 -2.061 1.714 1.00 93.38 100 ASN A C 1
ATOM 752 O O . ASN A 1 100 ? -12.679 -1.034 2.189 1.00 93.38 100 ASN A O 1
ATOM 756 N N . LYS A 1 101 ? -12.773 -2.666 0.655 1.00 91.50 101 LYS A N 1
ATOM 757 C CA . LYS A 1 101 ? -14.015 -2.167 0.039 1.00 91.50 101 LYS A CA 1
ATOM 758 C C . LYS A 1 101 ? -15.185 -2.114 1.014 1.00 91.50 101 LYS A C 1
ATOM 760 O O . LYS A 1 101 ? -16.027 -1.235 0.879 1.00 91.50 101 LYS A O 1
ATOM 765 N N . GLN A 1 102 ? -15.264 -3.050 1.960 1.00 87.19 102 GLN A N 1
ATOM 766 C CA . GLN A 1 102 ? -16.321 -3.049 2.974 1.00 87.19 102 GLN A CA 1
ATOM 767 C C . GLN A 1 102 ? -16.138 -1.912 3.983 1.00 87.19 102 GLN A C 1
ATOM 769 O O . GLN A 1 102 ? -17.132 -1.333 4.405 1.00 87.19 102 GLN A O 1
ATOM 774 N N . VAL A 1 103 ? -14.889 -1.593 4.338 1.00 86.38 103 VAL A N 1
ATOM 775 C CA . VAL A 1 103 ? -14.549 -0.497 5.260 1.00 86.38 103 VAL A CA 1
ATOM 776 C C . VAL A 1 103 ? -14.746 0.869 4.592 1.00 86.38 103 VAL A C 1
ATOM 778 O O . VAL A 1 103 ? -15.460 1.704 5.126 1.00 86.38 103 VAL A O 1
ATOM 781 N N . ILE A 1 104 ? -14.171 1.065 3.402 1.00 92.69 104 ILE A N 1
ATOM 782 C CA . ILE A 1 104 ? -14.140 2.348 2.672 1.00 92.69 104 ILE A CA 1
ATOM 783 C C . ILE A 1 104 ? -15.489 2.654 1.998 1.00 92.69 104 ILE A C 1
ATOM 785 O O . ILE A 1 104 ? -15.901 3.802 1.848 1.00 92.69 104 ILE A O 1
ATOM 789 N N . GLY A 1 105 ? -16.195 1.618 1.542 1.00 91.69 105 GLY A N 1
ATOM 790 C CA . GLY A 1 105 ? -17.431 1.770 0.785 1.00 91.69 105 GLY A CA 1
ATOM 791 C C . GLY A 1 105 ? -17.214 2.167 -0.690 1.00 91.69 105 GLY A C 1
ATOM 792 O O . GLY A 1 105 ? -16.189 1.842 -1.303 1.00 91.69 105 GLY A O 1
ATOM 793 N N . PRO A 1 106 ? -18.222 2.796 -1.327 1.00 92.62 106 PRO A N 1
ATOM 794 C CA . PRO A 1 106 ? -18.232 3.012 -2.775 1.00 92.62 106 PRO A CA 1
ATOM 795 C C . PRO A 1 106 ? -17.273 4.110 -3.255 1.00 92.62 106 PRO A C 1
ATOM 797 O O . PRO A 1 106 ? -16.911 4.101 -4.429 1.00 92.62 106 PRO A O 1
ATOM 800 N N . ASP A 1 107 ? -16.864 5.037 -2.385 1.00 93.06 107 ASP A N 1
ATOM 801 C CA . ASP A 1 107 ? -15.981 6.147 -2.749 1.00 93.06 107 ASP A CA 1
ATOM 802 C C . ASP A 1 107 ? -14.556 5.914 -2.214 1.00 93.06 107 ASP A C 1
ATOM 804 O O . ASP A 1 107 ? -14.343 5.989 -1.006 1.00 93.06 107 ASP A O 1
ATOM 808 N N . PRO A 1 108 ? -13.557 5.668 -3.082 1.00 91.31 108 PRO A N 1
ATOM 809 C CA . PRO A 1 108 ? -12.177 5.430 -2.661 1.00 91.31 108 PRO A CA 1
ATOM 810 C C . PRO A 1 108 ? -11.497 6.646 -2.010 1.00 91.31 108 PRO A C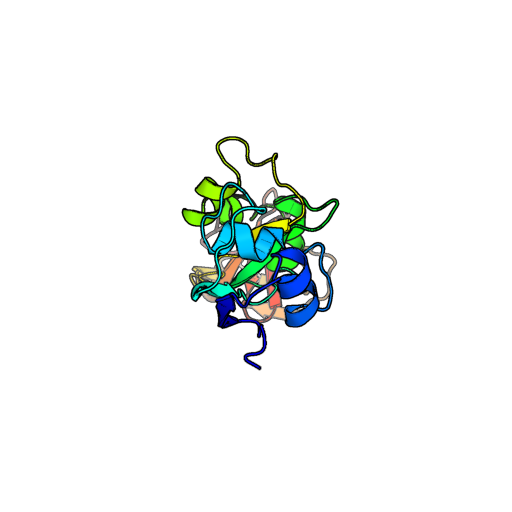 1
ATOM 812 O O . PRO A 1 108 ? -10.439 6.484 -1.404 1.00 91.31 108 PRO A O 1
ATOM 815 N N . ASN A 1 109 ? -12.052 7.855 -2.137 1.00 91.19 109 ASN A N 1
ATOM 816 C CA . ASN A 1 109 ? -11.497 9.050 -1.495 1.00 91.19 109 ASN A CA 1
ATOM 817 C C . ASN A 1 109 ? -11.998 9.246 -0.059 1.00 91.19 109 ASN A C 1
ATOM 819 O O . ASN A 1 109 ? -11.454 10.083 0.661 1.00 91.19 109 ASN A O 1
ATOM 823 N N . HIS A 1 110 ? -13.008 8.488 0.370 1.00 88.50 110 HIS A N 1
ATOM 824 C CA . HIS A 1 110 ? -13.540 8.547 1.727 1.00 88.50 110 HIS A CA 1
ATOM 825 C C . HIS A 1 110 ? -12.849 7.517 2.620 1.00 88.50 110 HIS A C 1
ATOM 827 O O . HIS A 1 110 ? -13.421 6.482 2.938 1.00 88.50 110 HIS A O 1
ATOM 833 N N . ILE A 1 111 ? -11.607 7.816 3.011 1.00 89.75 111 ILE A N 1
ATOM 834 C CA . ILE A 1 111 ? -10.943 7.118 4.118 1.00 89.75 111 ILE A CA 1
ATOM 835 C C . ILE A 1 111 ? -10.882 8.021 5.348 1.00 89.75 111 ILE A C 1
ATOM 837 O O . ILE A 1 111 ? -10.697 9.238 5.234 1.00 89.75 111 ILE A O 1
ATOM 841 N N . HIS A 1 112 ? -11.015 7.430 6.528 1.00 85.12 112 HIS A N 1
ATOM 842 C CA . HIS A 1 112 ? -11.056 8.145 7.799 1.00 85.12 112 HIS A CA 1
ATOM 843 C C . HIS A 1 112 ? -9.952 7.676 8.752 1.00 85.12 112 HIS A C 1
ATOM 845 O O . HIS A 1 112 ? -9.653 6.483 8.821 1.00 85.12 112 HIS A O 1
ATOM 851 N N . PRO A 1 113 ? -9.350 8.591 9.536 1.00 78.38 113 PRO A N 1
ATOM 852 C CA . PRO A 1 113 ? -8.383 8.205 10.556 1.00 78.38 113 PRO A CA 1
ATOM 853 C C . PRO A 1 113 ? -8.953 7.149 11.511 1.00 78.38 113 PRO A C 1
ATOM 855 O O . PRO A 1 113 ? -10.086 7.276 11.975 1.00 78.38 113 PRO A O 1
ATOM 858 N N . GLY A 1 114 ? -8.161 6.117 11.803 1.00 72.50 114 GLY A N 1
ATOM 859 C CA . GLY A 1 114 ? -8.564 4.977 12.632 1.00 72.50 114 GLY A CA 1
ATOM 860 C C . GLY A 1 114 ? -9.150 3.791 11.856 1.00 72.50 114 GLY A C 1
ATOM 861 O O . GLY A 1 114 ? -9.246 2.697 12.417 1.00 72.50 114 GLY A O 1
ATOM 862 N N . GLU A 1 115 ? -9.491 3.950 10.573 1.00 83.12 115 GLU A N 1
ATOM 863 C CA . GLU A 1 115 ? -9.856 2.817 9.719 1.00 83.12 115 GLU A CA 1
ATOM 864 C C . GLU A 1 115 ? -8.679 1.861 9.553 1.00 83.12 115 GLU A C 1
ATOM 866 O O . GLU A 1 115 ? -7.540 2.277 9.341 1.00 83.12 115 GLU A O 1
ATOM 871 N N . VAL A 1 116 ? -8.959 0.561 9.627 1.00 85.12 116 VAL A N 1
ATOM 872 C CA . VAL A 1 116 ? -7.950 -0.479 9.435 1.00 85.12 116 VAL A CA 1
ATOM 873 C C . VAL A 1 116 ? -8.103 -1.050 8.035 1.00 85.12 116 VAL A C 1
ATOM 875 O O . VAL A 1 116 ? -9.118 -1.661 7.711 1.00 85.12 116 VAL A O 1
ATOM 878 N N . LEU A 1 117 ? -7.080 -0.860 7.211 1.00 90.62 117 LEU A N 1
ATOM 879 C CA . LEU A 1 117 ? -6.999 -1.367 5.849 1.00 90.62 117 LEU A CA 1
ATOM 880 C C . LEU A 1 117 ? -5.938 -2.458 5.780 1.00 90.62 117 LEU A C 1
ATOM 882 O O . LEU A 1 117 ? -4.810 -2.272 6.226 1.00 90.62 117 LEU A O 1
ATOM 886 N N . TYR A 1 118 ? -6.255 -3.590 5.166 1.00 91.00 118 TYR A N 1
ATOM 887 C CA . TYR A 1 118 ? -5.229 -4.559 4.800 1.00 91.00 118 TYR A CA 1
ATOM 888 C C . TYR A 1 118 ? -4.393 -3.990 3.652 1.00 91.00 118 TYR A C 1
ATOM 890 O O . TYR A 1 118 ? -4.959 -3.543 2.661 1.00 91.00 118 TYR A O 1
ATOM 898 N N . ILE A 1 119 ? -3.066 -4.007 3.739 1.00 93.31 119 ILE A N 1
ATOM 899 C CA . ILE A 1 119 ? -2.179 -3.594 2.646 1.00 93.31 119 ILE A CA 1
ATOM 900 C C . ILE A 1 119 ? -1.788 -4.858 1.886 1.00 93.31 119 ILE A C 1
ATOM 902 O O . ILE A 1 119 ? -0.925 -5.599 2.362 1.00 93.31 119 ILE A O 1
ATOM 906 N N . PRO A 1 120 ? -2.393 -5.168 0.720 1.00 91.00 120 PRO A N 1
ATOM 907 C CA . PRO A 1 120 ? -2.142 -6.450 0.083 1.00 91.00 120 PRO A CA 1
ATOM 908 C C . PRO A 1 120 ? -0.665 -6.598 -0.274 1.00 91.00 120 PRO A C 1
ATOM 910 O O . PRO A 1 120 ? -0.064 -5.637 -0.771 1.00 91.00 120 PRO A O 1
ATOM 913 N N . PRO A 1 121 ? -0.061 -7.777 -0.057 1.00 85.44 121 PRO A N 1
ATOM 914 C CA . PRO A 1 121 ? 1.316 -8.005 -0.446 1.00 85.44 121 PRO A CA 1
ATOM 915 C C . PRO A 1 121 ? 1.443 -7.779 -1.945 1.00 85.44 121 PRO A C 1
ATOM 917 O O . PRO A 1 121 ? 0.520 -8.093 -2.708 1.00 85.44 121 PRO A O 1
ATOM 920 N N . ILE A 1 122 ? 2.594 -7.266 -2.377 1.00 73.94 122 ILE A N 1
ATOM 921 C CA . ILE A 1 122 ? 2.976 -7.380 -3.776 1.00 73.94 122 ILE A CA 1
ATOM 922 C C . ILE A 1 122 ? 3.199 -8.864 -4.062 1.00 73.94 122 ILE A C 1
ATOM 924 O O . ILE A 1 122 ? 4.234 -9.437 -3.747 1.00 73.94 122 ILE A O 1
ATOM 928 N N . THR A 1 123 ? 2.196 -9.528 -4.632 1.00 64.62 123 THR A N 1
ATOM 929 C CA . THR A 1 123 ? 2.416 -10.763 -5.377 1.00 64.62 123 THR A CA 1
ATOM 930 C C . THR A 1 123 ? 3.299 -10.364 -6.550 1.00 64.62 123 THR A C 1
ATOM 932 O O . THR A 1 123 ? 2.791 -9.939 -7.590 1.00 64.62 123 THR A O 1
ATOM 935 N N . GLN A 1 124 ? 4.617 -10.380 -6.331 1.00 58.19 124 GLN A N 1
ATOM 936 C CA . GLN A 1 124 ? 5.622 -10.157 -7.357 1.00 58.19 124 GLN A CA 1
ATOM 937 C C . GLN A 1 124 ? 5.433 -11.266 -8.384 1.00 58.19 124 GLN A C 1
ATOM 939 O O . GLN A 1 124 ? 5.990 -12.355 -8.272 1.00 58.19 124 GLN A O 1
ATOM 944 N N . THR A 1 125 ? 4.557 -11.029 -9.354 1.00 60.94 125 THR A N 1
ATOM 945 C CA . THR A 1 125 ? 4.504 -11.886 -10.524 1.00 60.94 125 THR A CA 1
ATOM 946 C C . THR A 1 125 ? 5.768 -11.523 -11.264 1.00 60.94 125 THR A C 1
ATOM 948 O O . THR A 1 125 ? 5.829 -10.455 -11.865 1.00 60.94 125 THR A O 1
ATOM 951 N N . ASN A 1 126 ? 6.805 -12.345 -11.106 1.00 74.50 126 ASN A N 1
ATOM 952 C CA . ASN A 1 126 ? 8.040 -12.165 -11.847 1.00 74.50 126 ASN A CA 1
ATOM 953 C C . ASN A 1 126 ? 7.678 -12.218 -13.325 1.00 74.50 126 ASN A C 1
ATOM 955 O O . ASN A 1 126 ? 7.303 -13.263 -13.860 1.00 74.50 126 ASN A O 1
ATOM 959 N N . LYS A 1 127 ? 7.724 -11.051 -13.949 1.00 87.38 127 LYS A N 1
ATOM 960 C CA . LYS A 1 127 ? 7.610 -10.898 -15.382 1.00 87.38 127 LYS A CA 1
ATOM 961 C C . LYS A 1 127 ? 9.002 -10.992 -15.956 1.00 87.38 127 LYS A C 1
ATOM 963 O O . LYS A 1 127 ? 9.962 -10.502 -15.359 1.00 87.38 127 LYS A O 1
ATOM 968 N N . ASN A 1 128 ? 9.088 -11.605 -17.124 1.00 92.81 128 ASN A N 1
ATOM 969 C CA . ASN A 1 128 ? 10.335 -11.723 -17.847 1.00 92.81 128 ASN A CA 1
ATOM 970 C C . ASN A 1 128 ? 10.216 -10.983 -19.172 1.00 92.81 128 ASN A C 1
ATOM 972 O O . ASN A 1 128 ? 9.176 -11.029 -19.825 1.00 92.81 128 ASN A O 1
ATOM 976 N N . CYS A 1 129 ? 11.295 -10.328 -19.566 1.00 93.62 129 CYS A N 1
ATOM 977 C CA . CYS A 1 129 ? 11.437 -9.726 -20.882 1.00 93.62 129 CYS A CA 1
ATOM 978 C C . CYS A 1 129 ? 12.861 -9.935 -21.389 1.00 93.62 129 CYS A C 1
ATOM 980 O O . CYS A 1 129 ? 13.810 -10.010 -20.606 1.00 93.62 129 CYS A O 1
ATOM 982 N N . THR A 1 130 ? 13.023 -9.991 -22.697 1.00 97.25 130 THR A N 1
ATOM 983 C CA . THR A 1 130 ? 14.310 -10.159 -23.365 1.00 97.25 130 THR A CA 1
ATOM 984 C C . THR A 1 130 ? 14.796 -8.818 -23.888 1.00 97.25 130 THR A C 1
ATOM 986 O O . THR A 1 130 ? 14.029 -8.073 -24.496 1.00 97.25 130 THR A O 1
ATOM 989 N N . VAL A 1 131 ? 16.077 -8.499 -23.696 1.00 97.56 131 VAL A N 1
ATOM 990 C CA . VAL A 1 131 ? 16.693 -7.301 -24.287 1.00 97.56 131 VAL A CA 1
ATOM 991 C C . VAL A 1 131 ? 16.740 -7.441 -25.812 1.00 97.56 131 VAL A C 1
ATOM 993 O O . VAL A 1 131 ? 17.414 -8.330 -26.333 1.00 97.56 131 VAL A O 1
ATOM 996 N N . THR A 1 132 ? 16.062 -6.544 -26.527 1.00 96.81 132 THR A N 1
ATOM 997 C CA . THR A 1 132 ? 15.992 -6.516 -28.003 1.00 96.81 132 THR A CA 1
ATOM 998 C C . THR A 1 132 ? 16.824 -5.391 -28.615 1.00 96.81 132 THR A C 1
ATOM 1000 O O . THR A 1 132 ? 17.156 -5.441 -29.798 1.00 96.81 132 THR A O 1
ATOM 1003 N N . SER A 1 133 ? 17.195 -4.386 -27.815 1.00 92.75 133 SER A N 1
ATOM 1004 C CA . SER A 1 133 ? 18.068 -3.286 -28.236 1.00 92.75 133 SER A CA 1
ATOM 1005 C C . SER A 1 133 ? 19.413 -3.808 -28.776 1.00 92.75 133 SER A C 1
ATOM 1007 O O . SER A 1 133 ? 20.115 -4.502 -28.038 1.00 92.75 133 SER A O 1
ATOM 1009 N N . PRO A 1 134 ? 19.837 -3.435 -30.003 1.00 94.19 134 PRO A N 1
ATOM 1010 C CA . PRO A 1 134 ? 21.097 -3.901 -30.600 1.00 94.19 134 PRO A CA 1
ATOM 1011 C C . PRO A 1 134 ? 22.355 -3.505 -29.820 1.00 94.19 134 PRO A C 1
ATOM 1013 O O . PRO A 1 134 ? 23.371 -4.189 -29.889 1.00 94.19 134 PRO A O 1
ATOM 1016 N N . ILE A 1 135 ? 22.291 -2.404 -29.069 1.00 93.94 135 ILE A N 1
ATOM 1017 C CA . ILE A 1 135 ? 23.400 -1.899 -28.243 1.00 93.94 135 ILE A CA 1
ATOM 1018 C C . ILE A 1 135 ? 23.333 -2.410 -26.797 1.00 93.94 135 ILE A C 1
ATOM 1020 O O . ILE A 1 135 ? 24.036 -1.905 -25.922 1.00 93.94 135 ILE A O 1
ATOM 1024 N N . GLY A 1 136 ? 22.456 -3.378 -26.532 1.00 94.69 136 GLY A N 1
ATOM 1025 C CA . GLY A 1 136 ? 22.126 -3.805 -25.185 1.00 94.69 136 GLY A CA 1
ATOM 1026 C C . GLY A 1 136 ? 21.290 -2.768 -24.438 1.00 94.69 136 GLY A C 1
ATOM 1027 O O . GLY A 1 136 ? 20.738 -1.822 -25.014 1.00 94.69 136 GLY A O 1
ATOM 1028 N N . LEU A 1 137 ? 21.175 -2.965 -23.132 1.00 96.19 137 LEU A N 1
ATOM 1029 C CA . LEU A 1 137 ? 20.347 -2.150 -22.257 1.00 96.19 137 LEU A CA 1
ATOM 1030 C C . LEU A 1 137 ? 21.094 -1.873 -20.957 1.00 96.19 137 LEU A C 1
ATOM 1032 O O . LEU A 1 137 ? 21.751 -2.750 -20.409 1.00 96.19 137 LEU A O 1
ATOM 1036 N N . ASN A 1 138 ? 20.976 -0.656 -20.431 1.00 96.56 138 ASN A N 1
ATOM 1037 C CA . ASN A 1 138 ? 21.581 -0.335 -19.145 1.00 96.56 138 ASN A CA 1
ATOM 1038 C C . ASN A 1 138 ? 20.536 -0.327 -18.024 1.00 96.56 138 ASN A C 1
ATOM 1040 O O . ASN A 1 138 ? 19.494 0.315 -18.166 1.00 96.56 138 ASN A O 1
ATOM 1044 N N . ALA A 1 139 ? 20.875 -0.928 -16.886 1.00 96.19 139 ALA A N 1
ATOM 1045 C CA . ALA A 1 139 ? 20.149 -0.736 -15.640 1.00 96.19 139 ALA A CA 1
ATOM 1046 C C . ALA A 1 139 ? 20.539 0.586 -14.968 1.00 96.19 139 ALA A C 1
ATOM 1048 O O . ALA A 1 139 ? 21.668 1.085 -15.100 1.00 96.19 139 ALA A O 1
ATOM 1049 N N . ARG A 1 140 ? 19.597 1.154 -14.229 1.00 96.81 140 ARG A N 1
ATOM 1050 C CA . ARG A 1 140 ? 19.658 2.486 -13.634 1.00 96.81 140 ARG A CA 1
ATOM 1051 C C . ARG A 1 140 ? 19.194 2.447 -12.180 1.00 96.81 140 ARG A C 1
ATOM 1053 O O . ARG A 1 140 ? 18.327 1.651 -11.835 1.00 96.81 140 ARG A O 1
ATOM 1060 N N . ALA A 1 141 ? 19.772 3.302 -11.337 1.00 90.81 141 ALA A N 1
ATOM 1061 C CA . ALA A 1 141 ? 19.393 3.406 -9.923 1.00 90.81 141 ALA A CA 1
ATOM 1062 C C . ALA A 1 141 ? 17.981 3.993 -9.713 1.00 90.81 141 ALA A C 1
ATOM 1064 O O . ALA A 1 141 ? 17.369 3.767 -8.677 1.00 90.81 141 ALA A O 1
ATOM 1065 N N . ALA A 1 142 ? 17.459 4.729 -10.696 1.00 89.81 142 ALA A N 1
ATOM 1066 C CA . ALA A 1 142 ? 16.086 5.229 -10.733 1.00 89.81 142 ALA A CA 1
ATOM 1067 C C . ALA A 1 142 ? 15.532 5.134 -12.165 1.00 89.81 142 ALA A C 1
ATOM 1069 O O . ALA A 1 142 ? 16.294 4.944 -13.114 1.00 89.81 142 ALA A O 1
ATOM 1070 N N . ALA A 1 143 ? 14.221 5.307 -12.349 1.00 90.75 143 ALA A N 1
ATOM 1071 C CA . ALA A 1 143 ? 13.545 5.275 -13.654 1.00 90.75 143 ALA A CA 1
ATOM 1072 C C . ALA A 1 143 ? 13.827 6.525 -14.528 1.00 90.75 143 ALA A C 1
ATOM 1074 O O . ALA A 1 143 ? 12.921 7.190 -15.025 1.00 90.75 143 ALA A O 1
ATOM 1075 N N . THR A 1 144 ? 15.100 6.884 -14.686 1.00 90.25 144 THR A N 1
ATOM 1076 C CA . THR A 1 144 ? 15.583 7.997 -15.512 1.00 90.25 144 THR A CA 1
ATOM 1077 C C . THR A 1 144 ? 16.962 7.678 -16.081 1.00 90.25 144 THR A C 1
ATOM 1079 O O . THR A 1 144 ? 17.826 7.095 -15.411 1.00 90.25 144 THR A O 1
ATOM 1082 N N . SER A 1 145 ? 17.178 8.100 -17.325 1.00 90.94 145 SER A N 1
ATOM 1083 C CA . SER A 1 145 ? 18.428 8.004 -18.068 1.00 90.94 145 SER A CA 1
ATOM 1084 C C . SER A 1 145 ? 19.587 8.735 -17.381 1.00 90.94 145 SER A C 1
ATOM 1086 O O . SER A 1 145 ? 20.730 8.293 -17.537 1.00 90.94 145 SER A O 1
ATOM 1088 N N . GLN A 1 146 ? 19.286 9.766 -16.579 1.00 93.56 146 GLN A N 1
ATOM 1089 C CA . GLN A 1 146 ? 20.250 10.585 -15.835 1.00 93.56 146 GLN A CA 1
ATOM 1090 C C . GLN A 1 146 ? 20.790 9.916 -14.565 1.00 93.56 146 GLN A C 1
ATOM 1092 O O . GLN A 1 146 ? 21.840 10.314 -14.063 1.00 93.56 146 GLN A O 1
ATOM 1097 N N . SER A 1 147 ? 20.093 8.913 -14.023 1.00 94.62 147 SER A N 1
ATOM 1098 C CA . SER A 1 147 ? 20.558 8.236 -12.811 1.00 94.62 147 SER A CA 1
ATOM 1099 C C . SER A 1 147 ? 21.778 7.350 -13.080 1.00 94.62 147 SER A C 1
ATOM 1101 O O . SER A 1 147 ? 22.079 6.978 -14.219 1.00 94.62 147 SER A O 1
ATOM 1103 N N . ALA A 1 148 ? 22.495 6.997 -12.011 1.00 94.75 148 ALA A N 1
ATOM 1104 C CA . ALA A 1 148 ? 23.696 6.180 -12.104 1.00 94.75 148 ALA A CA 1
ATOM 1105 C C . ALA A 1 148 ? 23.422 4.855 -12.833 1.00 94.75 148 ALA A C 1
ATOM 1107 O O . ALA A 1 148 ? 22.422 4.173 -12.579 1.00 94.75 148 ALA A O 1
ATOM 1108 N N . LYS A 1 149 ? 24.336 4.476 -13.735 1.00 97.06 149 LYS A N 1
ATOM 1109 C CA . LYS A 1 149 ? 24.322 3.145 -14.343 1.00 97.06 149 LYS A CA 1
ATOM 1110 C C . LYS A 1 149 ? 24.770 2.135 -13.291 1.00 97.06 149 LYS A C 1
ATOM 1112 O O . LYS A 1 149 ? 25.876 2.261 -12.778 1.00 97.06 149 LYS A O 1
ATOM 1117 N N . VAL A 1 150 ? 23.934 1.144 -13.002 1.00 95.75 150 VAL A N 1
ATOM 1118 C CA . VAL A 1 150 ? 24.246 0.103 -12.002 1.00 95.75 150 VAL A CA 1
ATOM 1119 C C . VAL A 1 150 ? 24.559 -1.248 -12.639 1.00 95.75 150 VAL A C 1
ATOM 1121 O O . VAL A 1 150 ? 25.243 -2.064 -12.033 1.00 95.75 150 VAL A O 1
ATOM 1124 N N . ASN A 1 151 ? 24.095 -1.483 -13.870 1.00 95.81 151 ASN A N 1
ATOM 1125 C CA . ASN A 1 151 ? 24.408 -2.685 -14.641 1.00 95.81 151 ASN A CA 1
ATOM 1126 C C . ASN A 1 151 ? 24.245 -2.435 -16.152 1.00 95.81 151 ASN A C 1
ATOM 1128 O O . ASN A 1 151 ? 23.647 -1.435 -16.563 1.00 95.81 151 ASN A O 1
ATOM 1132 N N . SER A 1 152 ? 24.763 -3.338 -16.982 1.00 96.50 152 SER A N 1
ATOM 1133 C CA . SER A 1 152 ? 24.566 -3.362 -18.436 1.00 96.50 152 SER A CA 1
ATOM 1134 C C . SER A 1 152 ? 24.312 -4.789 -18.910 1.00 96.50 152 SER A C 1
ATOM 1136 O O . SER A 1 152 ? 24.983 -5.722 -18.481 1.00 96.50 152 SER A O 1
ATOM 1138 N N . PHE A 1 153 ? 23.355 -4.947 -19.815 1.00 97.06 153 PHE A N 1
ATOM 1139 C CA . PHE A 1 153 ? 22.895 -6.231 -20.325 1.00 97.06 153 PHE A CA 1
ATOM 1140 C C . PHE A 1 153 ? 23.054 -6.284 -21.839 1.00 97.06 153 PHE A C 1
ATOM 1142 O O . PHE A 1 153 ? 22.769 -5.308 -22.536 1.00 97.06 153 PHE A O 1
ATOM 1149 N N . SER A 1 154 ? 23.512 -7.428 -22.339 1.00 97.56 154 SER A N 1
ATOM 1150 C CA . SER A 1 154 ? 23.691 -7.653 -23.774 1.00 97.56 154 SER A CA 1
ATOM 1151 C C . SER A 1 154 ? 22.348 -7.965 -24.453 1.00 97.56 154 SER A C 1
ATOM 1153 O O . SER A 1 154 ? 21.398 -8.372 -23.777 1.00 97.56 154 SER A O 1
ATOM 1155 N N . PRO A 1 155 ? 22.241 -7.803 -25.783 1.00 98.06 155 PRO A N 1
ATOM 1156 C CA . PRO A 1 155 ? 21.081 -8.290 -26.528 1.00 98.06 155 PRO A CA 1
ATOM 1157 C C . PRO A 1 155 ? 20.836 -9.783 -26.254 1.00 98.06 155 PRO A C 1
ATOM 1159 O O . PRO A 1 155 ? 21.783 -10.563 -26.160 1.00 98.06 155 PRO A O 1
ATOM 1162 N N . GLY A 1 156 ? 19.572 -10.182 -26.102 1.00 96.62 156 GLY A N 1
ATOM 1163 C CA . GLY A 1 156 ? 19.179 -11.559 -25.782 1.00 96.62 156 GLY A CA 1
ATOM 1164 C C . GLY A 1 156 ? 19.210 -11.921 -24.292 1.00 96.62 156 GLY A C 1
ATOM 1165 O O . GLY A 1 156 ? 18.765 -13.007 -23.928 1.00 96.62 156 GLY A O 1
ATOM 1166 N N . THR A 1 157 ? 19.691 -11.041 -23.405 1.00 97.62 157 THR A N 1
ATOM 1167 C CA . THR A 1 157 ? 19.591 -11.268 -21.955 1.00 97.62 157 THR A CA 1
ATOM 1168 C C . THR A 1 157 ? 18.126 -11.247 -21.508 1.00 97.62 157 THR A C 1
ATOM 1170 O O . THR A 1 157 ? 17.400 -10.299 -21.809 1.00 97.62 157 THR A O 1
ATOM 1173 N N . VAL A 1 158 ? 17.708 -12.269 -20.756 1.00 95.88 158 VAL A N 1
ATOM 1174 C CA . VAL A 1 158 ? 16.409 -12.294 -20.068 1.00 95.88 158 VAL A CA 1
ATOM 1175 C C . VAL A 1 158 ? 16.531 -11.519 -18.761 1.00 95.88 158 VAL A C 1
ATOM 1177 O O . VAL A 1 158 ? 17.379 -11.824 -17.923 1.00 95.88 158 VAL A O 1
ATOM 1180 N N . LEU A 1 159 ? 15.679 -10.516 -18.598 1.00 94.56 159 LEU A N 1
ATOM 1181 C CA . LEU A 1 159 ? 15.547 -9.710 -17.393 1.00 94.56 159 LEU A CA 1
ATOM 1182 C C . LEU A 1 159 ? 14.259 -10.082 -16.676 1.00 94.56 159 LEU A C 1
ATOM 1184 O O . LEU A 1 159 ? 13.240 -10.329 -17.319 1.00 94.56 159 LEU A O 1
ATOM 1188 N N . SER A 1 160 ? 14.310 -10.059 -15.348 1.00 91.50 160 SER A N 1
ATOM 1189 C CA . SER A 1 160 ? 13.135 -10.223 -14.498 1.00 91.50 160 SER A CA 1
ATOM 1190 C C . SER A 1 160 ? 12.808 -8.924 -13.771 1.00 91.50 160 SER A C 1
ATOM 1192 O O . SER A 1 160 ? 13.695 -8.231 -13.261 1.00 91.50 160 SER A O 1
ATOM 1194 N N . PHE A 1 161 ? 11.520 -8.612 -13.712 1.00 90.38 161 PHE A N 1
ATOM 1195 C CA . PHE A 1 161 ? 10.969 -7.458 -13.014 1.00 90.38 161 PHE A CA 1
ATOM 1196 C C . PHE A 1 161 ? 9.623 -7.813 -12.393 1.00 90.38 161 PHE A C 1
ATOM 1198 O O . PHE A 1 161 ? 8.951 -8.743 -12.837 1.00 90.38 161 PHE A O 1
ATOM 1205 N N . PHE A 1 162 ? 9.231 -7.087 -11.352 1.00 82.94 162 PHE A N 1
ATOM 1206 C CA . PHE A 1 162 ? 7.979 -7.356 -10.642 1.00 82.94 162 PHE A CA 1
ATOM 1207 C C . PHE A 1 162 ? 6.933 -6.253 -10.827 1.00 82.94 162 PHE A C 1
ATOM 1209 O O . PHE A 1 162 ? 5.752 -6.489 -10.573 1.00 82.94 162 PHE A O 1
ATOM 1216 N N . GLU A 1 163 ? 7.333 -5.074 -11.309 1.00 82.50 163 GLU A N 1
ATOM 1217 C CA . GLU A 1 163 ? 6.418 -3.974 -11.614 1.00 82.50 163 GLU A CA 1
ATOM 1218 C C . GLU A 1 163 ? 6.918 -3.084 -12.755 1.00 82.50 163 GLU A C 1
ATOM 1220 O O . GLU A 1 163 ? 8.113 -3.026 -13.062 1.00 82.50 163 GLU A O 1
ATOM 1225 N N . VAL A 1 164 ? 5.970 -2.384 -13.380 1.00 87.88 164 VAL A N 1
ATOM 1226 C CA . VAL A 1 164 ? 6.241 -1.342 -14.370 1.00 87.88 164 VAL A CA 1
ATOM 1227 C C . VAL A 1 164 ? 6.149 0.004 -13.664 1.00 87.88 164 VAL A C 1
ATOM 1229 O O . VAL A 1 164 ? 5.059 0.426 -13.292 1.00 87.88 164 VAL A O 1
ATOM 1232 N N . ALA A 1 165 ? 7.278 0.682 -13.516 1.00 85.81 165 ALA A N 1
ATOM 1233 C CA . ALA A 1 165 ? 7.349 2.050 -13.039 1.00 85.81 165 ALA A CA 1
ATOM 1234 C C . ALA A 1 165 ? 7.143 3.036 -14.198 1.00 85.81 165 ALA A C 1
ATOM 1236 O O . ALA A 1 165 ? 7.619 2.819 -15.319 1.00 85.81 165 ALA A O 1
ATOM 1237 N N . ILE A 1 166 ? 6.465 4.148 -13.917 1.00 86.44 166 ILE A N 1
ATOM 1238 C CA . ILE A 1 166 ? 6.405 5.296 -14.824 1.00 86.44 166 ILE A CA 1
ATOM 1239 C C . ILE A 1 166 ? 7.552 6.238 -14.470 1.00 86.44 166 ILE A C 1
ATOM 1241 O O . ILE A 1 166 ? 7.658 6.704 -13.339 1.00 86.44 166 ILE A O 1
ATOM 1245 N N . GLY A 1 167 ? 8.422 6.495 -15.439 1.00 89.88 167 GLY A N 1
ATOM 1246 C CA . GLY A 1 167 ? 9.614 7.316 -15.274 1.00 89.88 167 GLY A CA 1
ATOM 1247 C C . GLY A 1 167 ? 9.809 8.291 -16.425 1.00 89.88 167 GLY A C 1
ATOM 1248 O O . GLY A 1 167 ? 8.857 8.737 -17.068 1.00 89.88 167 GLY A O 1
ATOM 1249 N N . GLU A 1 168 ? 11.071 8.615 -16.697 1.00 92.50 168 GLU A N 1
ATOM 1250 C CA . GLU A 1 168 ? 11.445 9.431 -17.847 1.00 92.50 168 GLU A CA 1
ATOM 1251 C C . GLU A 1 168 ? 10.912 8.814 -19.141 1.00 92.50 168 GLU A C 1
ATOM 1253 O O . GLU A 1 168 ? 11.077 7.617 -19.399 1.00 92.50 168 GLU A O 1
ATOM 1258 N N . ASN A 1 169 ? 10.298 9.658 -19.968 1.00 93.12 169 ASN A N 1
ATOM 1259 C CA . ASN A 1 169 ? 9.855 9.276 -21.293 1.00 93.12 169 ASN A CA 1
ATOM 1260 C C . ASN A 1 169 ? 11.061 9.172 -22.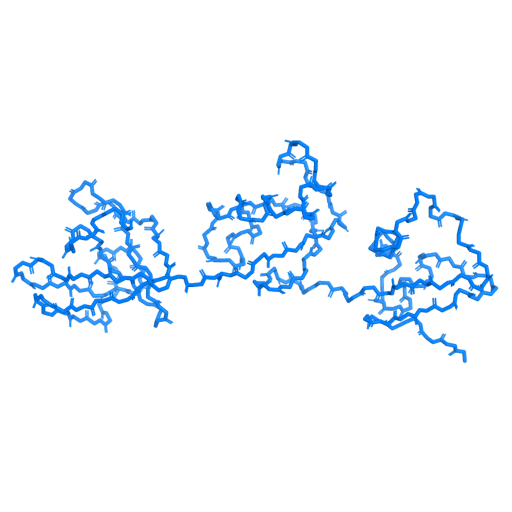233 1.00 93.12 169 ASN A C 1
ATOM 1262 O O . ASN A 1 169 ? 11.562 10.176 -22.738 1.00 93.12 169 ASN A O 1
ATOM 1266 N N . VAL A 1 170 ? 11.511 7.943 -22.475 1.00 93.44 170 VAL A N 1
ATOM 1267 C CA . VAL A 1 170 ? 12.583 7.651 -23.425 1.00 93.44 170 VAL A CA 1
ATOM 1268 C C . VAL A 1 170 ? 11.938 7.179 -24.723 1.00 93.44 170 VAL A C 1
ATOM 1270 O O . VAL A 1 170 ? 11.180 6.214 -24.730 1.00 93.44 170 VAL A O 1
ATOM 1273 N N . GLN A 1 171 ? 12.212 7.883 -25.825 1.00 92.44 171 GLN A N 1
ATOM 1274 C CA . GLN A 1 171 ? 11.719 7.544 -27.172 1.00 92.44 171 GLN A CA 1
ATOM 1275 C C . GLN A 1 171 ? 10.194 7.319 -27.262 1.00 92.44 171 GLN A C 1
ATOM 1277 O O . GLN A 1 171 ? 9.724 6.468 -28.011 1.00 92.44 171 GLN A O 1
ATOM 1282 N N . GLY A 1 172 ? 9.403 8.073 -26.497 1.00 92.38 172 GLY A N 1
ATOM 1283 C CA . GLY A 1 172 ? 7.943 7.948 -26.492 1.00 92.38 172 GLY A CA 1
ATOM 1284 C C . GLY A 1 172 ? 7.400 6.883 -25.534 1.00 92.38 172 GLY A C 1
ATOM 1285 O O . GLY A 1 172 ? 6.182 6.743 -25.433 1.00 92.38 172 GLY A O 1
ATOM 1286 N N . ASN A 1 173 ? 8.259 6.162 -24.806 1.00 91.81 173 ASN A N 1
ATOM 1287 C CA . ASN A 1 173 ? 7.853 5.171 -23.818 1.00 91.81 173 ASN A CA 1
ATOM 1288 C C . ASN A 1 173 ? 8.327 5.560 -22.399 1.00 91.81 173 ASN A C 1
ATOM 1290 O O . ASN A 1 173 ? 9.527 5.504 -22.122 1.00 91.81 173 ASN A O 1
ATOM 1294 N N . PRO A 1 174 ? 7.412 5.910 -21.473 1.00 92.00 174 PRO A N 1
ATOM 1295 C CA . PRO A 1 174 ? 7.749 6.245 -20.089 1.00 92.00 174 PRO A CA 1
ATOM 1296 C C . PRO A 1 174 ? 7.838 5.023 -19.164 1.00 92.00 174 PRO A C 1
ATOM 1298 O O . PRO A 1 174 ? 7.938 5.191 -17.951 1.00 92.00 174 PRO A O 1
ATOM 1301 N N . ARG A 1 175 ? 7.747 3.797 -19.691 1.00 93.38 175 ARG A N 1
ATOM 1302 C CA . ARG A 1 175 ? 7.678 2.573 -18.885 1.00 93.38 175 ARG A CA 1
ATOM 1303 C C . ARG A 1 175 ? 9.058 1.990 -18.605 1.00 93.38 175 ARG A C 1
ATOM 1305 O O . ARG A 1 175 ? 9.858 1.757 -19.516 1.00 93.38 175 ARG A O 1
ATOM 1312 N N . TRP A 1 176 ? 9.298 1.690 -17.337 1.00 94.69 176 TRP A N 1
ATOM 1313 C CA . TRP A 1 176 ? 10.529 1.098 -16.830 1.00 94.69 176 TRP A CA 1
ATOM 1314 C C . TRP A 1 176 ? 10.204 -0.151 -16.009 1.00 94.69 176 TRP A C 1
ATOM 1316 O O . TRP A 1 176 ? 9.299 -0.126 -15.186 1.00 94.69 176 TRP A O 1
ATOM 1326 N N . GLY A 1 177 ? 10.926 -1.248 -16.214 1.00 93.06 177 GLY A N 1
ATOM 1327 C CA . GLY A 1 177 ? 10.821 -2.439 -15.376 1.00 93.06 177 GLY A CA 1
ATOM 1328 C C . GLY A 1 177 ? 11.622 -2.236 -14.096 1.00 93.06 177 GLY A C 1
ATOM 1329 O O . GLY A 1 177 ? 12.789 -1.846 -14.171 1.00 93.06 177 GLY A O 1
ATOM 1330 N N . HIS A 1 178 ? 11.013 -2.490 -12.939 1.00 90.81 178 HIS A N 1
ATOM 1331 C CA . HIS A 1 178 ? 11.691 -2.474 -11.643 1.00 90.81 178 HIS A CA 1
ATOM 1332 C C . HIS A 1 178 ? 12.005 -3.910 -11.205 1.00 90.81 178 HIS A C 1
ATOM 1334 O O . HIS A 1 178 ? 11.121 -4.759 -11.040 1.00 90.81 178 HIS A O 1
ATOM 1340 N N . SER A 1 179 ? 13.299 -4.200 -11.091 1.00 89.50 179 SER A N 1
ATOM 1341 C CA . SER A 1 179 ? 13.824 -5.508 -10.704 1.00 89.50 179 SER A CA 1
ATOM 1342 C C . SER A 1 179 ? 13.760 -5.710 -9.195 1.00 89.50 179 SER A C 1
ATOM 1344 O O . SER A 1 179 ? 13.981 -4.771 -8.437 1.00 89.50 179 SER A O 1
ATOM 1346 N N . SER A 1 180 ? 13.586 -6.958 -8.749 1.00 81.31 180 SER A N 1
ATOM 1347 C CA . SER A 1 180 ? 13.689 -7.354 -7.331 1.00 81.31 180 SER A CA 1
ATOM 1348 C C . SER A 1 180 ? 15.054 -7.039 -6.710 1.00 81.31 180 SER A C 1
ATOM 1350 O O . SER A 1 180 ? 15.180 -6.978 -5.491 1.00 81.31 180 SER A O 1
ATOM 1352 N N . GLN A 1 181 ? 16.067 -6.795 -7.543 1.00 83.38 181 GLN A N 1
ATOM 1353 C CA . GLN A 1 181 ? 17.399 -6.344 -7.141 1.00 83.38 181 GLN A CA 1
ATOM 1354 C C . GLN A 1 181 ? 17.496 -4.809 -6.980 1.00 83.38 181 GLN A C 1
ATOM 1356 O O . GLN A 1 181 ? 18.584 -4.293 -6.739 1.00 83.38 181 GLN A O 1
ATOM 1361 N N . GLY A 1 182 ? 16.385 -4.075 -7.114 1.00 84.56 182 GLY A N 1
ATOM 1362 C CA . GLY A 1 182 ? 16.279 -2.640 -6.824 1.00 84.56 182 GLY A CA 1
ATOM 1363 C C . GLY A 1 182 ? 16.725 -1.697 -7.945 1.00 84.56 182 GLY A C 1
ATOM 1364 O O . GLY A 1 182 ? 16.890 -0.505 -7.706 1.00 84.56 182 GLY A O 1
ATOM 1365 N N . TYR A 1 183 ? 16.949 -2.202 -9.163 1.00 92.88 183 TYR A N 1
ATOM 1366 C CA . TYR A 1 183 ? 17.296 -1.373 -10.321 1.00 92.88 183 TYR A CA 1
ATOM 1367 C C . TYR A 1 183 ? 16.158 -1.267 -11.331 1.00 92.88 183 TYR A C 1
ATOM 1369 O O . TYR A 1 183 ? 15.275 -2.122 -11.407 1.00 92.88 183 TYR A O 1
ATOM 1377 N N . TYR A 1 184 ? 16.250 -0.242 -12.172 1.00 95.69 184 TYR A N 1
ATOM 1378 C CA . TYR A 1 184 ? 15.297 0.067 -13.227 1.00 95.69 184 TYR A CA 1
ATOM 1379 C C . TYR A 1 184 ? 15.910 -0.159 -14.604 1.00 95.69 184 TYR A C 1
ATOM 1381 O O . TYR A 1 184 ? 17.093 0.108 -14.819 1.00 95.69 184 TYR A O 1
ATOM 1389 N N . PHE A 1 185 ? 15.104 -0.593 -15.563 1.00 96.38 185 PHE A N 1
ATOM 1390 C CA . PHE A 1 185 ? 15.488 -0.658 -16.970 1.00 96.38 185 PHE A CA 1
ATOM 1391 C C . PHE A 1 185 ? 14.354 -0.202 -17.883 1.00 96.38 185 PHE A C 1
ATOM 1393 O O . PHE A 1 185 ? 13.190 -0.475 -17.618 1.00 96.38 185 PHE A O 1
ATOM 1400 N N . TRP A 1 1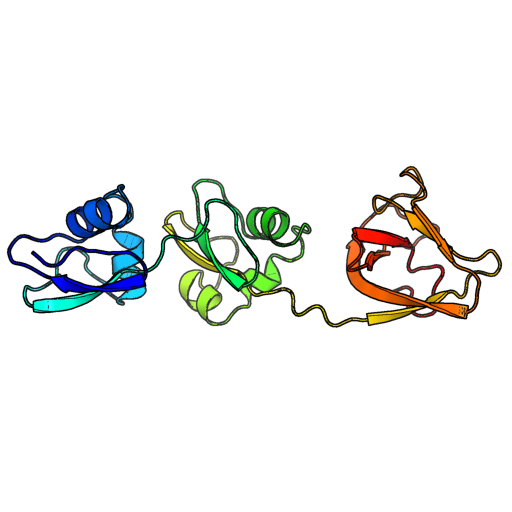86 ? 14.680 0.493 -18.969 1.00 96.31 186 TRP A N 1
ATOM 1401 C CA . TRP A 1 186 ? 13.669 1.017 -19.885 1.00 96.31 186 TRP A CA 1
ATOM 1402 C C . TRP A 1 186 ? 13.039 -0.102 -20.726 1.00 96.31 186 TRP A C 1
ATOM 1404 O O . TRP A 1 186 ? 13.739 -0.782 -21.478 1.00 96.31 186 TRP A O 1
ATOM 1414 N N . LEU A 1 187 ? 11.717 -0.285 -20.639 1.00 95.88 187 LEU A N 1
ATOM 1415 C CA . LEU A 1 187 ? 11.040 -1.424 -21.275 1.00 95.88 187 LEU A CA 1
ATOM 1416 C C . LEU A 1 187 ? 11.002 -1.330 -22.800 1.00 95.88 187 LEU A C 1
ATOM 1418 O O . LEU A 1 187 ? 10.944 -2.361 -23.464 1.00 95.88 187 LEU A O 1
ATOM 1422 N N . GLY A 1 188 ? 11.103 -0.132 -23.381 1.00 94.88 188 GLY A N 1
ATOM 1423 C CA . GLY A 1 188 ? 11.121 0.022 -24.839 1.00 94.88 188 GLY A CA 1
ATOM 1424 C C . GLY A 1 188 ? 12.319 -0.634 -25.536 1.00 94.88 188 GLY A C 1
ATOM 1425 O O . GLY A 1 188 ? 12.260 -0.867 -26.738 1.00 94.88 188 GLY A O 1
ATOM 1426 N N . GLY A 1 189 ? 13.375 -0.988 -24.794 1.00 94.88 189 GLY A N 1
ATOM 1427 C CA . GLY A 1 189 ? 14.522 -1.751 -25.300 1.00 94.88 189 GLY A CA 1
ATOM 1428 C C . GLY A 1 189 ? 14.372 -3.270 -25.158 1.00 94.88 189 GLY A C 1
ATOM 1429 O O . GLY A 1 189 ? 15.377 -3.982 -25.240 1.00 94.88 189 GLY A O 1
ATOM 1430 N N . THR A 1 190 ? 13.157 -3.751 -24.882 1.00 96.62 190 THR A N 1
ATOM 1431 C CA . THR A 1 190 ? 12.834 -5.164 -24.638 1.00 96.62 190 THR A CA 1
ATOM 1432 C C . THR A 1 190 ? 11.733 -5.667 -25.577 1.00 96.62 190 THR A C 1
ATOM 1434 O O . THR A 1 190 ? 11.132 -4.893 -26.323 1.00 96.62 190 THR A O 1
ATOM 1437 N N . ASP A 1 191 ? 11.462 -6.970 -25.557 1.00 94.19 191 ASP A N 1
ATOM 1438 C CA . ASP A 1 191 ? 10.347 -7.614 -26.270 1.00 94.19 191 ASP A CA 1
ATOM 1439 C C . ASP A 1 191 ? 8.959 -7.339 -25.649 1.00 94.19 191 ASP A C 1
ATOM 1441 O O . ASP A 1 191 ? 7.943 -7.612 -26.285 1.00 94.19 191 ASP A O 1
ATOM 1445 N N . HIS A 1 192 ? 8.901 -6.744 -24.452 1.00 89.50 192 HIS A N 1
ATOM 1446 C CA . HIS A 1 192 ? 7.665 -6.367 -23.758 1.00 89.50 192 HIS A CA 1
ATOM 1447 C C . HIS A 1 192 ? 7.661 -4.866 -23.414 1.00 89.50 192 HIS A C 1
ATOM 1449 O O . HIS A 1 192 ? 7.680 -4.491 -22.240 1.00 89.50 192 HIS A O 1
ATOM 1455 N N . PRO A 1 193 ? 7.578 -3.965 -24.413 1.00 86.12 193 PRO A N 1
ATOM 1456 C CA . PRO A 1 193 ? 7.668 -2.517 -24.196 1.00 86.12 193 PRO A CA 1
ATOM 1457 C C . PRO A 1 193 ? 6.552 -1.933 -23.317 1.00 86.12 193 PRO A C 1
ATOM 1459 O O . PRO A 1 193 ? 6.690 -0.821 -22.806 1.00 86.12 193 PRO A O 1
ATOM 1462 N N . ASN A 1 194 ? 5.457 -2.672 -23.122 1.00 80.75 194 ASN A N 1
ATOM 1463 C CA . ASN A 1 194 ? 4.316 -2.257 -22.307 1.00 80.75 194 ASN A CA 1
ATOM 1464 C C . ASN A 1 194 ? 4.234 -2.960 -20.944 1.00 80.75 194 ASN A C 1
ATOM 1466 O O . ASN A 1 194 ? 3.404 -2.557 -20.126 1.00 80.75 194 ASN A O 1
ATOM 1470 N N . GLY A 1 195 ? 5.132 -3.924 -20.702 1.00 70.94 195 GLY A N 1
ATOM 1471 C CA . GLY A 1 195 ? 5.203 -4.738 -19.491 1.00 70.94 195 GLY A CA 1
ATOM 1472 C C . GLY A 1 195 ? 4.135 -5.810 -19.360 1.00 70.94 195 GLY A C 1
ATOM 1473 O O . GLY A 1 195 ? 3.052 -5.713 -19.968 1.00 70.94 195 GLY A O 1
#

Secondary structure (DSSP, 8-state):
-----TTEEEEPPTT--HHHHHHHHHS-GGGHHHHHHHTT-S-TT---TT-EEEEPPPPPSS--TTSEEEPPTT--HHHHHHHHHS-GGGHHHHHTSHHHHHHHTT-TT---TT-EEE--------EEEEB--TT-EEEESSSSTTSPEEEEE-TT-EEEESEEEEEEEETTEEEEEEPTTS-EEEGGGBS-TT-

Radius of gyration: 22.71 Å; chains: 1; bounding box: 47×26×67 Å